Protein AF-0000000081547578 (afdb_homodimer)

Foldseek 3Di:
DPPPPPPPPPPPDPPPPLVRLVVVLVVVVDPPDDDDDDDDPCLLVVLLVVLVVSQVVVCVVVVDGDVVNLVSVLSNVCSVDDPVSNVSSVVSSVVNVVVVVVVVVVD/DPPPPPPPPPPPDPPPPLVRLVVVCVVPDDPPDDDDDDDDPCLLVVLLVVLVVSQVVVCVVVVDGDVVNLVSVLSNVCSVDDPVSNVSSVVSSVVNVVVVVVVVVVD

Solvent-accessible surface area (backbone atoms only — not comparable to full-atom values): 12387 Å² total; per-residue (Å²): 131,82,78,69,74,77,73,74,70,80,60,91,57,90,60,66,45,69,65,40,38,47,50,46,36,55,68,63,51,49,97,44,55,47,56,45,56,44,78,47,96,52,59,38,60,55,44,32,52,34,51,50,52,50,47,54,58,48,28,73,71,68,74,48,87,56,65,68,55,54,53,43,51,52,52,35,44,50,62,67,33,58,74,89,50,39,65,36,48,51,51,26,49,52,53,52,51,48,55,51,52,53,54,62,65,69,97,131,80,77,68,73,77,72,77,71,80,58,93,58,88,60,65,45,70,64,39,40,49,47,46,44,56,67,67,49,48,97,42,52,46,56,45,57,44,76,46,96,50,59,39,61,54,44,34,51,32,52,50,53,50,46,53,58,48,30,74,73,67,74,49,87,55,64,68,56,53,52,46,51,51,52,36,46,50,64,66,31,58,76,90,51,40,64,37,47,52,50,26,49,52,53,52,50,48,54,49,52,53,55,62,65,69,97

Radius of gyration: 19.08 Å; Cα contacts (8 Å, |Δi|>4): 178; chains: 2; bounding box: 48×58×50 Å

pLDDT: mean 76.68, std 23.66, range [21.41, 98.5]

InterPro domains:
  IPR006458 Ovate protein family, C-terminal [PF04844] (40-97)
  IPR006458 Ovate protein family, C-terminal [PS51754] (36-99)
  IPR006458 Ovate protein family, C-terminal [TIGR01568] (34-100)
  IPR038933 Ovate protein family [PTHR33057] (27-100)

Sequence (214 aa):
MMNDPPLYYYGPSGSPTRADALASFHEEIYEASIAVYIYSSKPYNEFFASMVEMLVARLALDLTVDWDYMEELLLCYLELNEKKMHKYIRRAFVDVMGVLSAEFQECMMNDPPLYYYGPSGSPTRADALASFHEEIYEASIAVYIYSSKPYNEFFASMVEMLVARLALDLTVDWDYMEELLLCYLELNEKKMHKYIRRAFVDVMGVLSAEFQEC

Structure (mmCIF, N/CA/C/O backbone):
data_AF-0000000081547578-model_v1
#
loop_
_entity.id
_entity.type
_entity.pdbx_description
1 polymer 'Transcription repressor'
#
loop_
_atom_site.group_PDB
_atom_site.id
_atom_site.type_symbol
_atom_site.label_atom_id
_atom_site.label_alt_id
_atom_site.label_comp_id
_atom_site.label_asym_id
_atom_site.label_entity_id
_atom_site.label_seq_id
_atom_site.pdbx_PDB_ins_code
_atom_site.Cartn_x
_atom_site.Cartn_y
_atom_site.Cartn_z
_atom_site.occupancy
_atom_site.B_iso_or_equiv
_atom_site.auth_seq_id
_atom_site.auth_comp_id
_atom_site.auth_asym_id
_atom_site.auth_atom_id
_atom_site.pdbx_PDB_model_num
ATOM 1 N N . MET A 1 1 ? -23.75 26.031 13.992 1 22.14 1 MET A N 1
ATOM 2 C CA . MET A 1 1 ? -23.797 25.922 12.531 1 22.14 1 MET A CA 1
ATOM 3 C C . MET A 1 1 ? -22.391 25.812 11.953 1 22.14 1 MET A C 1
ATOM 5 O O . MET A 1 1 ? -21.672 26.797 11.844 1 22.14 1 MET A O 1
ATOM 9 N N . MET A 1 2 ? -21.594 24.844 12.406 1 25.48 2 MET A N 1
ATOM 10 C CA . MET A 1 2 ? -20.141 24.766 12.242 1 25.48 2 MET A CA 1
ATOM 11 C C . MET A 1 2 ? -19.766 24.812 10.766 1 25.48 2 MET A C 1
ATOM 13 O O . MET A 1 2 ? -20.453 24.234 9.922 1 25.48 2 MET A O 1
ATOM 17 N N . ASN A 1 3 ? -19.219 25.938 10.273 1 25.62 3 ASN A N 1
ATOM 18 C CA . ASN A 1 3 ? -18.891 26.25 8.891 1 25.62 3 ASN A CA 1
ATOM 19 C C . ASN A 1 3 ? -18.094 25.109 8.242 1 25.62 3 ASN A C 1
ATOM 21 O O . ASN A 1 3 ? -17.203 24.547 8.875 1 25.62 3 ASN A O 1
ATOM 25 N N . ASP A 1 4 ? -18.672 24.359 7.398 1 27.95 4 ASP A N 1
ATOM 26 C CA . ASP A 1 4 ? -18.172 23.328 6.508 1 27.95 4 ASP A CA 1
ATOM 27 C C . ASP A 1 4 ? -16.891 23.75 5.816 1 27.95 4 ASP A C 1
ATOM 29 O O . ASP A 1 4 ? -16.844 24.812 5.184 1 27.95 4 ASP A O 1
ATOM 33 N N . PRO A 1 5 ? -15.75 23.688 6.406 1 32.84 5 PRO A N 1
ATOM 34 C CA . PRO A 1 5 ? -14.703 24.297 5.578 1 32.84 5 PRO A CA 1
ATOM 35 C C . PRO A 1 5 ? -14.883 23.984 4.094 1 32.84 5 PRO A C 1
ATOM 37 O O . PRO A 1 5 ? -15.484 22.969 3.734 1 32.84 5 PRO A O 1
ATOM 40 N N . PRO A 1 6 ? -14.859 24.969 3.17 1 32.03 6 PRO A N 1
ATOM 41 C CA . PRO A 1 6 ? -15.047 24.828 1.724 1 32.03 6 PRO A CA 1
ATOM 42 C C . PRO A 1 6 ? -14.281 23.641 1.145 1 32.03 6 PRO A C 1
ATOM 44 O O . PRO A 1 6 ? -13.125 23.406 1.519 1 32.03 6 PRO A O 1
ATOM 47 N N . LEU A 1 7 ? -14.797 22.5 0.978 1 31.83 7 LEU A N 1
ATOM 48 C CA . LEU A 1 7 ? -14.242 21.531 0.049 1 31.83 7 LEU A CA 1
ATOM 49 C C . LEU A 1 7 ? -13.656 22.219 -1.182 1 31.83 7 LEU A C 1
ATOM 51 O O . LEU A 1 7 ? -14.359 22.938 -1.885 1 31.83 7 LEU A O 1
ATOM 55 N N . TYR A 1 8 ? -12.531 22.844 -1.044 1 30.19 8 TYR A N 1
ATOM 56 C CA . TYR A 1 8 ? -11.891 23.391 -2.24 1 30.19 8 TYR A CA 1
ATOM 57 C C . TYR A 1 8 ? -12.203 22.531 -3.461 1 30.19 8 TYR A C 1
ATOM 59 O O . TYR A 1 8 ? -11.922 21.328 -3.471 1 30.19 8 TYR A O 1
ATOM 67 N N . TYR A 1 9 ? -13.297 22.766 -4.027 1 32.47 9 TYR A N 1
ATOM 68 C CA . TYR A 1 9 ? -13.539 22.375 -5.414 1 32.47 9 TYR A CA 1
ATOM 69 C C . TYR A 1 9 ? -12.305 22.625 -6.273 1 32.47 9 TYR A C 1
ATOM 71 O O . TYR A 1 9 ? -11.836 23.766 -6.379 1 32.47 9 TYR A O 1
ATOM 79 N N . TYR A 1 10 ? -11.266 21.859 -6.262 1 32.38 10 TYR A N 1
ATOM 80 C CA . TYR A 1 10 ? -10.281 21.922 -7.332 1 32.38 10 TYR A CA 1
ATOM 81 C C . TYR A 1 10 ? -10.953 22.062 -8.688 1 32.38 10 TYR A C 1
ATOM 83 O O . TYR A 1 10 ? -11.75 21.203 -9.086 1 32.38 10 TYR A O 1
ATOM 91 N N . GLY A 1 11 ? -11.461 23.25 -9.039 1 32.91 11 GLY A N 1
ATOM 92 C CA . GLY A 1 11 ? -11.844 23.625 -10.391 1 32.91 11 GLY A CA 1
ATOM 93 C C . GLY A 1 11 ? -10.984 22.969 -11.453 1 32.91 11 GLY A C 1
ATOM 94 O O . GLY A 1 11 ? -9.938 22.391 -11.148 1 32.91 11 GLY A O 1
ATOM 95 N N . PRO A 1 12 ? -11.414 23 -12.773 1 35.28 12 PRO A N 1
ATOM 96 C CA . PRO A 1 12 ? -10.734 22.516 -13.984 1 35.28 12 PRO A CA 1
ATOM 97 C C . PRO A 1 12 ? -9.25 22.875 -14.008 1 35.28 12 PRO A C 1
ATOM 99 O O . PRO A 1 12 ? -8.602 22.75 -15.047 1 35.28 12 PRO A O 1
ATOM 102 N N . SER A 1 13 ? -8.781 23.812 -13.227 1 36.34 13 SER A N 1
ATOM 103 C CA . SER A 1 13 ? -7.398 24.156 -13.531 1 36.34 13 SER A CA 1
ATOM 104 C C . SER A 1 13 ? -6.504 22.922 -13.516 1 36.34 13 SER A C 1
ATOM 106 O O . SER A 1 13 ? -6.895 21.875 -12.992 1 36.34 13 SER A O 1
ATOM 108 N N . GLY A 1 14 ? -5.16 23.031 -13.875 1 36.25 14 GLY A N 1
ATOM 109 C CA . GLY A 1 14 ? -4.191 21.984 -14.141 1 36.25 14 GLY A CA 1
ATOM 110 C C . GLY A 1 14 ? -4.047 21 -12.992 1 36.25 14 GLY A C 1
ATOM 111 O O . GLY A 1 14 ? -3.234 21.203 -12.086 1 36.25 14 GLY A O 1
ATOM 112 N N . SER A 1 15 ? -5.059 20.516 -12.422 1 39.06 15 SER A N 1
ATOM 113 C CA . SER A 1 15 ? -5.047 19.469 -11.414 1 39.06 15 SER A CA 1
ATOM 114 C C . SER A 1 15 ? -3.92 18.469 -11.664 1 39.06 15 SER A C 1
ATOM 116 O O . SER A 1 15 ? -3.75 17.984 -12.789 1 39.06 15 SER A O 1
ATOM 118 N N . PRO A 1 16 ? -2.887 18.625 -10.812 1 42.84 16 PRO A N 1
ATOM 119 C CA . PRO A 1 16 ? -1.817 17.688 -11.148 1 42.84 16 PRO A CA 1
ATOM 120 C C . PRO A 1 16 ? -2.348 16.312 -11.57 1 42.84 16 PRO A C 1
ATOM 122 O O . PRO A 1 16 ? -3.377 15.867 -11.062 1 42.84 16 PRO A O 1
ATOM 125 N N . THR A 1 17 ? -2.117 15.977 -12.719 1 47.03 17 THR A N 1
ATOM 126 C CA . THR A 1 17 ? -2.441 14.648 -13.227 1 47.03 17 THR A CA 1
ATOM 127 C C . THR A 1 17 ? -2.064 13.57 -12.219 1 47.03 17 THR A C 1
ATOM 129 O O . THR A 1 17 ? -1.291 13.828 -11.289 1 47.03 17 THR A O 1
ATOM 132 N N . ARG A 1 18 ? -2.904 12.586 -12.227 1 50.62 18 ARG A N 1
ATOM 133 C CA . ARG A 1 18 ? -2.643 11.367 -11.461 1 50.62 18 ARG A CA 1
ATOM 134 C C . ARG A 1 18 ? -1.144 11.117 -11.328 1 50.62 18 ARG A C 1
ATOM 136 O O . ARG A 1 18 ? -0.657 10.805 -10.234 1 50.62 18 ARG A O 1
ATOM 143 N N . ALA A 1 19 ? -0.483 11.375 -12.398 1 55.34 19 ALA A N 1
ATOM 144 C CA . ALA A 1 19 ? 0.966 11.227 -12.5 1 55.34 19 ALA A CA 1
ATOM 145 C C . ALA A 1 19 ? 1.687 12.297 -11.688 1 55.34 19 ALA A C 1
ATOM 147 O O . ALA A 1 19 ? 2.717 12.031 -11.062 1 55.34 19 ALA A O 1
ATOM 148 N N . ASP A 1 20 ? 1.015 13.422 -11.711 1 52.62 20 ASP A N 1
ATOM 149 C CA . ASP A 1 20 ? 1.625 14.539 -10.984 1 52.62 20 ASP A CA 1
ATOM 150 C C . ASP A 1 20 ? 1.526 14.328 -9.477 1 52.62 20 ASP A C 1
ATOM 152 O O . ASP A 1 20 ? 2.473 14.617 -8.742 1 52.62 20 ASP A O 1
ATOM 156 N N . ALA A 1 21 ? 0.423 13.93 -9.07 1 55 21 ALA A N 1
ATOM 157 C CA . ALA A 1 21 ? 0.244 13.695 -7.645 1 55 21 ALA A CA 1
ATOM 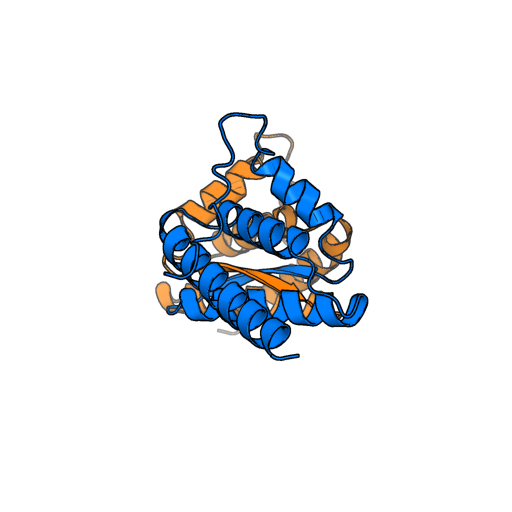158 C C . ALA A 1 21 ? 1.19 12.602 -7.145 1 55 21 ALA A C 1
ATOM 160 O O . ALA A 1 21 ? 1.792 12.734 -6.078 1 55 21 ALA A O 1
ATOM 161 N N . LEU A 1 22 ? 1.262 11.492 -7.945 1 57.19 22 LEU A N 1
ATOM 162 C CA . LEU A 1 22 ? 2.188 10.422 -7.574 1 57.19 22 LEU A CA 1
ATOM 163 C C . LEU A 1 22 ? 3.623 10.938 -7.543 1 57.19 22 LEU A C 1
ATOM 165 O O . LEU A 1 22 ? 4.387 10.602 -6.633 1 57.19 22 LEU A O 1
ATOM 169 N N . ALA A 1 23 ? 3.883 11.703 -8.547 1 56.62 23 ALA A N 1
ATOM 170 C CA . ALA A 1 23 ? 5.223 12.273 -8.648 1 56.62 23 ALA A CA 1
ATOM 171 C C . ALA A 1 23 ? 5.496 13.234 -7.492 1 56.62 23 ALA A C 1
ATOM 173 O O . ALA A 1 23 ? 6.586 13.219 -6.91 1 56.62 23 ALA A O 1
ATOM 174 N N . SER A 1 24 ? 4.555 14.039 -7.32 1 53.53 24 SER A N 1
ATOM 175 C CA . SER A 1 24 ? 4.742 15.023 -6.262 1 53.53 24 SER A CA 1
ATOM 176 C C . SER A 1 24 ? 4.766 14.367 -4.887 1 53.53 24 SER A C 1
ATOM 178 O O . SER A 1 24 ? 5.551 14.75 -4.02 1 53.53 24 SER A O 1
ATOM 180 N N . PHE A 1 25 ? 3.758 13.547 -4.668 1 56.12 25 PHE A N 1
ATOM 181 C CA . PHE A 1 25 ? 3.762 12.844 -3.393 1 56.12 25 PHE A CA 1
ATOM 182 C C . PHE A 1 25 ? 5.09 12.125 -3.174 1 56.12 25 PHE A C 1
ATOM 184 O O . PHE A 1 25 ? 5.645 12.156 -2.072 1 56.12 25 PHE A O 1
ATOM 191 N N . HIS A 1 26 ? 5.508 11.516 -4.32 1 55.5 26 HIS A N 1
ATOM 192 C CA . HIS A 1 26 ? 6.793 10.836 -4.203 1 55.5 26 HIS A CA 1
ATOM 193 C C . HIS A 1 26 ? 7.895 11.812 -3.799 1 55.5 26 HIS A C 1
ATOM 195 O O . HIS A 1 26 ? 8.781 11.461 -3.018 1 55.5 26 HIS A O 1
ATOM 201 N N . GLU A 1 27 ? 7.68 12.961 -4.418 1 53.59 27 GLU A N 1
ATOM 202 C CA . GLU A 1 27 ? 8.734 13.922 -4.098 1 53.59 27 GLU A CA 1
ATOM 203 C C . GLU A 1 27 ? 8.68 14.32 -2.627 1 53.59 27 GLU A C 1
ATOM 205 O O . GLU A 1 27 ? 9.719 14.555 -2.006 1 53.59 27 GLU A O 1
ATOM 210 N N . GLU A 1 28 ? 7.523 14.461 -2.213 1 50.94 28 GLU A N 1
ATOM 211 C CA . GLU A 1 28 ? 7.422 14.93 -0.834 1 50.94 28 GLU A CA 1
ATOM 212 C C . GLU A 1 28 ? 7.379 13.758 0.145 1 50.94 28 GLU A C 1
ATOM 214 O O . GLU A 1 28 ? 7.645 13.93 1.337 1 50.94 28 GLU A O 1
ATOM 219 N N . ILE A 1 29 ? 6.57 12.68 -0.282 1 52.66 29 ILE A N 1
ATOM 220 C CA . ILE A 1 29 ? 6.551 11.547 0.64 1 52.66 29 ILE A CA 1
ATOM 221 C C . ILE A 1 29 ? 7.977 11.141 0.987 1 52.66 29 ILE A C 1
ATOM 223 O O . ILE A 1 29 ? 8.82 10.992 0.099 1 52.66 29 ILE A O 1
ATOM 227 N N . TYR A 1 30 ? 8.188 11.164 2.236 1 57.53 30 TYR A N 1
ATOM 228 C CA . TYR A 1 30 ? 9.336 10.992 3.115 1 57.53 30 TYR A CA 1
ATOM 229 C C . TYR A 1 30 ? 10.164 9.781 2.705 1 57.53 30 TYR A C 1
ATOM 231 O O . TYR A 1 30 ? 9.625 8.812 2.158 1 57.53 30 TYR A O 1
ATOM 239 N N . GLU A 1 31 ? 11.383 10.078 2.676 1 65.19 31 GLU A N 1
ATOM 240 C CA . GLU A 1 31 ? 12.516 9.18 2.457 1 65.19 31 GLU A CA 1
ATOM 241 C C . GLU A 1 31 ? 12.203 7.77 2.949 1 65.19 31 GLU A C 1
ATOM 243 O O . GLU A 1 31 ? 12.586 6.785 2.311 1 65.19 31 GLU A O 1
ATOM 248 N N . ALA A 1 32 ? 11.148 7.738 3.9 1 81.38 32 ALA A N 1
ATOM 249 C CA . ALA A 1 32 ? 11.008 6.418 4.512 1 81.38 32 ALA A CA 1
ATOM 250 C C . ALA A 1 32 ? 9.609 5.855 4.285 1 81.38 32 ALA A C 1
ATOM 252 O O . ALA A 1 32 ? 9.133 5.02 5.059 1 81.38 32 ALA A O 1
ATOM 253 N N . SER A 1 33 ? 8.867 6.395 3.166 1 91.38 33 SER A N 1
ATOM 254 C CA . SER A 1 33 ? 7.531 5.875 2.881 1 91.38 33 SER A CA 1
ATOM 255 C C . SER A 1 33 ? 7.535 4.984 1.644 1 91.38 33 SER A C 1
ATOM 257 O O . SER A 1 33 ? 8.258 5.258 0.68 1 91.38 33 SER A O 1
ATOM 259 N N . ILE A 1 34 ? 6.797 3.836 1.736 1 94.75 34 ILE A N 1
ATOM 260 C CA . ILE A 1 34 ? 6.656 2.938 0.595 1 94.75 34 ILE A CA 1
ATOM 261 C C . ILE A 1 34 ? 5.184 2.604 0.381 1 94.75 34 ILE A C 1
ATOM 263 O O . ILE A 1 34 ? 4.371 2.727 1.302 1 94.75 34 ILE A O 1
ATOM 267 N N . ALA A 1 35 ? 4.859 2.23 -0.896 1 94.5 35 ALA A N 1
ATOM 268 C CA . ALA A 1 35 ? 3.512 1.782 -1.237 1 94.5 35 ALA A CA 1
ATOM 269 C C . ALA A 1 35 ? 3.445 0.26 -1.328 1 94.5 35 ALA A C 1
ATOM 271 O O . ALA A 1 35 ? 4.316 -0.371 -1.933 1 94.5 35 ALA A O 1
ATOM 272 N N . VAL A 1 36 ? 2.434 -0.343 -0.654 1 96.44 36 VAL A N 1
ATOM 273 C CA . VAL A 1 36 ? 2.246 -1.789 -0.693 1 96.44 36 VAL A CA 1
ATOM 274 C C . VAL A 1 36 ? 0.77 -2.113 -0.908 1 96.44 36 VAL A C 1
ATOM 276 O O . VAL A 1 36 ? -0.093 -1.249 -0.743 1 96.44 36 VAL A O 1
ATOM 279 N N . TYR A 1 37 ? 0.568 -3.367 -1.269 1 94.25 37 TYR A N 1
ATOM 280 C CA . TYR A 1 37 ? -0.799 -3.867 -1.357 1 94.25 37 TYR A CA 1
ATOM 281 C C . TYR A 1 37 ? -1.193 -4.609 -0.085 1 94.25 37 TYR A C 1
ATOM 283 O O . TYR A 1 37 ? -0.358 -5.262 0.544 1 94.25 37 TYR A O 1
ATOM 291 N N . ILE A 1 38 ? -2.428 -4.547 0.214 1 94.62 38 ILE A N 1
ATOM 292 C CA . ILE A 1 38 ? -3.043 -5.281 1.315 1 94.62 38 ILE A CA 1
ATOM 293 C C . ILE A 1 38 ? -4.297 -6 0.821 1 94.62 38 ILE A C 1
ATOM 295 O O . ILE A 1 38 ? -5.086 -5.434 0.061 1 94.62 38 ILE A O 1
ATOM 299 N N . TYR A 1 39 ? -4.324 -7.23 1.229 1 91.88 39 TYR A N 1
ATOM 300 C CA . TYR A 1 39 ? -5.578 -7.957 1.047 1 91.88 39 TYR A CA 1
ATOM 301 C C . TYR A 1 39 ? -6.473 -7.816 2.273 1 91.88 39 TYR A C 1
ATOM 303 O O . TYR A 1 39 ? -6.105 -8.242 3.369 1 91.88 39 TYR A O 1
ATOM 311 N N . SER A 1 40 ? -7.582 -7.113 2.115 1 93.25 40 SER A N 1
ATOM 312 C CA . SER A 1 40 ? -8.453 -6.855 3.258 1 93.25 40 SER A CA 1
ATOM 313 C C . SER A 1 40 ? -9.914 -6.73 2.82 1 93.25 40 SER A C 1
ATOM 315 O O . SER A 1 40 ? -10.203 -6.16 1.766 1 93.25 40 SER A O 1
ATOM 317 N N . SER A 1 41 ? -10.844 -7.262 3.719 1 91.62 41 SER A N 1
ATOM 318 C CA . SER A 1 41 ? -12.281 -7.109 3.527 1 91.62 41 SER A CA 1
ATOM 319 C C . SER A 1 41 ? -12.805 -5.852 4.219 1 91.62 41 SER A C 1
ATOM 321 O O . SER A 1 41 ? -13.992 -5.539 4.137 1 91.62 41 SER A O 1
ATOM 323 N N . LYS A 1 42 ? -11.945 -5.023 4.871 1 96.19 42 LYS A N 1
ATOM 324 C CA . LYS A 1 42 ? -12.312 -3.824 5.617 1 96.19 42 LYS A CA 1
ATOM 325 C C . LYS A 1 42 ? -11.539 -2.607 5.121 1 96.19 42 LYS A C 1
ATOM 327 O O . LYS A 1 42 ? -10.773 -2.004 5.875 1 96.19 42 LYS A O 1
ATOM 332 N N . PRO A 1 43 ? -11.773 -2.24 3.953 1 96.5 43 PRO A N 1
ATOM 333 C CA . PRO A 1 43 ? -10.938 -1.213 3.322 1 96.5 43 PRO A CA 1
ATOM 334 C C . PRO A 1 43 ? -10.938 0.102 4.098 1 96.5 43 PRO A C 1
ATOM 336 O O . PRO A 1 43 ? -9.906 0.77 4.184 1 96.5 43 PRO A O 1
ATOM 339 N N . TYR A 1 44 ? -12.016 0.492 4.703 1 97.69 44 TYR A N 1
ATOM 340 C CA . TYR A 1 44 ? -12.047 1.719 5.492 1 97.69 44 TYR A CA 1
ATOM 341 C C . TYR A 1 44 ? -11 1.685 6.594 1 97.69 44 TYR A C 1
ATOM 343 O O . TYR A 1 44 ? -10.227 2.637 6.758 1 97.69 44 TYR A O 1
ATOM 351 N N . ASN A 1 45 ? -11.016 0.622 7.348 1 98.19 45 ASN A N 1
ATOM 352 C CA . ASN A 1 45 ? -10.078 0.494 8.453 1 98.19 45 ASN A CA 1
ATOM 353 C C . ASN A 1 45 ? -8.633 0.577 7.98 1 98.19 45 ASN A C 1
ATOM 355 O O . ASN A 1 45 ? -7.785 1.157 8.656 1 98.19 45 ASN A O 1
ATOM 359 N N . GLU A 1 46 ? -8.359 -0.076 6.832 1 97.56 46 GLU A N 1
ATOM 360 C CA . GLU A 1 46 ? -7 -0.099 6.301 1 97.56 46 GLU A CA 1
ATOM 361 C C . GLU A 1 46 ? -6.547 1.297 5.887 1 97.56 46 GLU A C 1
ATOM 363 O O . GLU A 1 46 ? -5.434 1.718 6.215 1 97.56 46 GLU A O 1
ATOM 368 N N . PHE A 1 47 ? -7.383 2.014 5.234 1 97.81 47 PHE A N 1
ATOM 369 C CA . PHE A 1 47 ? -7.035 3.369 4.824 1 97.81 47 PHE A CA 1
ATOM 370 C C . PHE A 1 47 ? -6.887 4.281 6.035 1 97.81 47 PHE A C 1
ATOM 372 O O . PHE A 1 47 ? -5.957 5.086 6.105 1 97.81 47 PHE A O 1
ATOM 379 N N . PHE A 1 48 ? -7.828 4.195 7.004 1 98 48 PHE A N 1
ATOM 380 C CA . PHE A 1 48 ? -7.793 5.023 8.203 1 98 48 PHE A CA 1
ATOM 381 C C . PHE A 1 48 ? -6.488 4.82 8.961 1 98 48 PHE A C 1
ATOM 383 O O . PHE A 1 48 ? -5.789 5.785 9.281 1 98 48 PHE A O 1
ATOM 390 N N . ALA A 1 49 ? -6.137 3.582 9.172 1 97.44 49 ALA A N 1
ATOM 391 C CA . ALA A 1 49 ? -4.926 3.258 9.922 1 97.44 49 ALA A CA 1
ATOM 392 C C . ALA A 1 49 ? -3.68 3.748 9.188 1 97.44 49 ALA A C 1
ATOM 394 O O . ALA A 1 49 ? -2.756 4.281 9.805 1 97.44 49 ALA A O 1
ATOM 395 N N . SER A 1 50 ? -3.629 3.518 7.855 1 96.81 50 SER A N 1
ATOM 396 C CA . SER A 1 50 ? -2.484 3.945 7.059 1 96.81 50 SER A CA 1
ATOM 397 C C . SER A 1 50 ? -2.328 5.461 7.082 1 96.81 50 SER A C 1
ATOM 399 O O . SER A 1 50 ? -1.216 5.973 7.215 1 96.81 50 SER A O 1
ATOM 401 N N . MET A 1 51 ? -3.451 6.25 6.984 1 95.94 51 MET A N 1
ATOM 402 C CA . MET A 1 51 ? -3.375 7.707 7.012 1 95.94 51 MET A CA 1
ATOM 403 C C . MET A 1 51 ? -2.893 8.203 8.375 1 95.94 51 MET A C 1
ATOM 405 O O . MET A 1 51 ? -2.076 9.117 8.453 1 95.94 51 MET A O 1
ATOM 409 N N . VAL A 1 52 ? -3.393 7.574 9.422 1 95 52 VAL A N 1
ATOM 410 C CA . VAL A 1 52 ? -2.967 7.949 10.766 1 95 52 VAL A CA 1
ATOM 411 C C . VAL A 1 52 ? -1.467 7.707 10.922 1 95 52 VAL A C 1
ATOM 413 O O . VAL A 1 52 ? -0.746 8.555 11.445 1 95 52 VAL A O 1
ATOM 416 N N . GLU A 1 53 ? -0.984 6.535 10.469 1 94.81 53 GLU A N 1
ATOM 417 C CA . GLU A 1 53 ? 0.438 6.215 10.547 1 94.81 53 GLU A CA 1
ATOM 418 C C . GLU A 1 53 ? 1.279 7.266 9.82 1 94.81 53 GLU A C 1
ATOM 420 O O . GLU A 1 53 ? 2.301 7.715 10.344 1 94.81 53 GLU A O 1
ATOM 425 N N . MET A 1 54 ? 0.797 7.688 8.609 1 92.75 54 MET A N 1
ATOM 426 C CA . MET A 1 54 ? 1.527 8.672 7.812 1 92.75 54 MET A CA 1
ATOM 427 C C . MET A 1 54 ? 1.534 10.031 8.5 1 92.75 54 MET A C 1
ATOM 429 O O . MET A 1 54 ? 2.543 10.734 8.484 1 92.75 54 MET A O 1
ATOM 433 N N . LEU A 1 55 ? 0.399 10.312 9.109 1 91.06 55 LEU A N 1
ATOM 434 C CA . LEU A 1 55 ? 0.283 11.578 9.828 1 91.06 55 LEU A CA 1
ATOM 435 C C . LEU A 1 55 ? 1.223 11.609 11.023 1 91.06 55 LEU A C 1
ATOM 437 O O . LEU A 1 55 ? 1.946 12.586 11.227 1 91.06 55 LEU A O 1
ATOM 441 N N . VAL A 1 56 ? 1.241 10.57 11.844 1 90.38 56 VAL A N 1
ATOM 442 C CA . VAL A 1 56 ? 2.072 10.492 13.047 1 90.38 56 VAL A CA 1
ATOM 443 C C . VAL A 1 56 ? 3.545 10.602 12.656 1 90.38 56 VAL A C 1
ATOM 445 O O . VAL A 1 56 ? 4.32 11.289 13.328 1 90.38 56 VAL A O 1
ATOM 448 N N . ALA A 1 57 ? 3.904 9.945 11.586 1 88.75 57 ALA A N 1
ATOM 449 C CA . ALA A 1 57 ? 5.285 10.008 11.109 1 88.75 57 ALA A CA 1
ATOM 450 C C . ALA A 1 57 ? 5.672 11.43 10.719 1 88.75 57 ALA A C 1
ATOM 452 O O . ALA A 1 57 ? 6.777 11.883 11.023 1 88.75 57 ALA A O 1
ATOM 453 N N . ARG A 1 58 ? 4.715 12.109 10.109 1 86.25 58 ARG A N 1
ATOM 454 C CA . ARG A 1 58 ? 4.965 13.477 9.688 1 86.25 58 ARG A CA 1
ATOM 455 C C . ARG A 1 58 ? 5.035 14.414 10.891 1 86.25 58 ARG A C 1
ATOM 457 O O . ARG A 1 58 ? 5.863 15.328 10.922 1 86.25 58 ARG A O 1
ATOM 464 N N . LEU A 1 59 ? 4.105 14.227 11.812 1 85.06 59 LEU A N 1
ATOM 465 C CA . LEU A 1 59 ? 4.07 15.031 13.023 1 85.06 59 LEU A CA 1
ATOM 466 C C . LEU A 1 59 ? 5.371 14.906 13.805 1 85.06 59 LEU A C 1
ATOM 468 O O . LEU A 1 59 ? 5.836 15.875 14.406 1 85.06 59 LEU A O 1
ATOM 472 N N . ALA A 1 60 ? 5.965 13.773 13.812 1 85.12 60 ALA A N 1
ATOM 473 C CA . ALA A 1 60 ? 7.223 13.523 14.508 1 85.12 60 ALA A CA 1
ATOM 474 C C . ALA A 1 60 ? 8.359 14.336 13.898 1 85.12 60 ALA A C 1
ATOM 476 O O . ALA A 1 60 ? 9.367 14.602 14.562 1 85.12 60 ALA A O 1
ATOM 477 N N . LEU A 1 61 ? 8.188 14.711 12.695 1 81.38 61 LEU A N 1
ATOM 478 C CA . LEU A 1 61 ? 9.211 15.484 12.008 1 81.38 61 LEU A CA 1
ATOM 479 C C . LEU A 1 61 ? 9.062 16.969 12.305 1 81.38 61 LEU A C 1
ATOM 481 O O . LEU A 1 61 ? 10.062 17.672 12.484 1 81.38 61 LEU A O 1
ATOM 485 N N . ASP A 1 62 ? 7.938 17.547 12.297 1 79.19 62 ASP A N 1
ATOM 486 C CA . ASP A 1 62 ? 7.758 18.984 12.375 1 79.19 62 ASP A CA 1
ATOM 487 C C . ASP A 1 62 ? 6.902 19.375 13.578 1 79.19 62 ASP A C 1
ATOM 489 O O . ASP A 1 62 ? 6.75 20.547 13.891 1 79.19 62 ASP A O 1
ATOM 493 N N . LEU A 1 63 ? 6.305 18.5 14.234 1 80.62 63 LEU A N 1
ATOM 494 C CA . LEU A 1 63 ? 5.469 18.703 15.414 1 80.62 63 LEU A CA 1
ATOM 495 C C . LEU A 1 63 ? 4.277 19.594 15.086 1 80.62 63 LEU A C 1
ATOM 497 O O . LEU A 1 63 ? 3.762 20.297 15.953 1 80.62 63 LEU A O 1
ATOM 501 N N . THR A 1 64 ? 3.975 19.859 13.828 1 83.44 64 THR A N 1
ATOM 502 C CA . THR A 1 64 ? 2.793 20.578 13.359 1 83.44 64 THR A CA 1
ATOM 503 C C . THR A 1 64 ? 2.062 19.781 12.289 1 83.44 64 THR A C 1
ATOM 505 O O . THR A 1 64 ? 2.682 19 11.555 1 83.44 64 THR A O 1
ATOM 508 N N . VAL A 1 65 ? 0.799 20.031 12.289 1 84.81 65 VAL A N 1
ATOM 509 C CA . VAL A 1 65 ? -0.002 19.359 11.273 1 84.81 65 VAL A CA 1
ATOM 510 C C . VAL A 1 65 ? 0.3 19.953 9.898 1 84.81 65 VAL A C 1
ATOM 512 O O . VAL A 1 65 ? 0.242 21.172 9.711 1 84.81 65 VAL A O 1
ATOM 515 N N . ASP A 1 66 ? 0.716 19.125 9.039 1 86.88 66 ASP A N 1
ATOM 516 C CA . ASP A 1 66 ? 0.937 19.5 7.641 1 86.88 66 ASP A CA 1
ATOM 517 C C . ASP A 1 66 ? -0.292 19.203 6.789 1 86.88 66 ASP A C 1
ATOM 519 O O . ASP A 1 66 ? -0.388 18.125 6.191 1 86.88 66 ASP A O 1
ATOM 523 N N . TRP A 1 67 ? -1.164 20.109 6.672 1 86.69 67 TRP A N 1
ATOM 524 C CA . TRP A 1 67 ? -2.445 19.969 5.992 1 86.69 67 TRP A CA 1
ATOM 525 C C . TRP A 1 67 ? -2.246 19.688 4.508 1 86.69 67 TRP A C 1
ATOM 527 O O . TRP A 1 67 ? -2.984 18.906 3.908 1 86.69 67 TRP A O 1
ATOM 537 N N . ASP A 1 68 ? -1.247 20.359 3.932 1 86.44 68 ASP A N 1
ATOM 538 C CA . ASP A 1 68 ? -0.921 20.125 2.527 1 86.44 68 ASP A CA 1
ATOM 539 C C . ASP A 1 68 ? -0.519 18.672 2.293 1 86.44 68 ASP A C 1
ATOM 541 O O . ASP A 1 68 ? -0.902 18.078 1.287 1 86.44 68 ASP A O 1
ATOM 545 N N . TYR A 1 69 ? 0.21 18.188 3.221 1 87.19 69 TYR A N 1
ATOM 546 C CA . TYR A 1 69 ? 0.623 16.781 3.148 1 87.19 69 TYR A CA 1
ATOM 547 C C . TYR A 1 69 ? -0.585 15.859 3.174 1 87.19 69 TYR A C 1
ATOM 549 O O . TYR A 1 69 ? -0.645 14.883 2.418 1 87.19 69 TYR A O 1
ATOM 557 N N . MET A 1 70 ? -1.507 16.156 4.043 1 90.44 70 MET A N 1
ATOM 558 C CA . MET A 1 70 ? -2.684 15.297 4.188 1 90.44 70 MET A CA 1
ATOM 559 C C . MET A 1 70 ? -3.518 15.297 2.912 1 90.44 70 MET A C 1
ATOM 561 O O . MET A 1 70 ? -4.023 14.258 2.492 1 90.44 70 MET A O 1
ATOM 565 N N . GLU A 1 71 ? -3.617 16.406 2.309 1 92.44 71 GLU A N 1
ATOM 566 C CA . GLU A 1 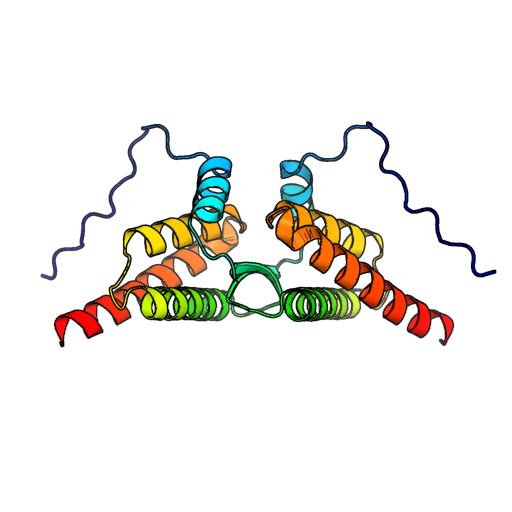71 ? -4.352 16.5 1.05 1 92.44 71 GLU A CA 1
ATOM 567 C C . GLU A 1 71 ? -3.639 15.742 -0.062 1 92.44 71 GLU A C 1
ATOM 569 O O . GLU A 1 71 ? -4.277 15.023 -0.836 1 92.44 71 GLU A O 1
ATOM 574 N N . GLU A 1 72 ? -2.367 15.914 -0.102 1 90.75 72 GLU A N 1
ATOM 575 C CA . GLU 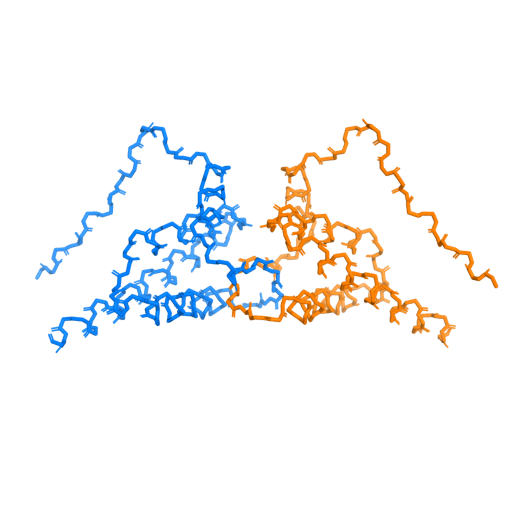A 1 72 ? -1.582 15.164 -1.081 1 90.75 72 GLU A CA 1
ATOM 576 C C . GLU A 1 72 ? -1.712 13.664 -0.861 1 90.75 72 GLU A C 1
ATOM 578 O O . GLU A 1 72 ? -1.812 12.891 -1.822 1 90.75 72 GLU A O 1
ATOM 583 N N . LEU A 1 73 ? -1.657 13.25 0.367 1 92.88 73 LEU A N 1
ATOM 584 C CA . LEU A 1 73 ? -1.821 11.844 0.725 1 92.88 73 LEU A CA 1
ATOM 585 C C . LEU A 1 73 ? -3.164 11.312 0.234 1 92.88 73 LEU A C 1
ATOM 587 O O . LEU A 1 73 ? -3.232 10.219 -0.331 1 92.88 73 LEU A O 1
ATOM 591 N N . LEU A 1 74 ? -4.23 12.133 0.402 1 95.12 74 LEU A N 1
ATOM 592 C CA . LEU A 1 74 ? -5.551 11.766 -0.094 1 95.12 74 LEU A CA 1
ATOM 593 C C . LEU A 1 74 ? -5.527 11.547 -1.603 1 95.12 74 LEU A C 1
ATOM 595 O O . LEU A 1 74 ? -6.004 10.523 -2.092 1 95.12 74 LEU A O 1
ATOM 599 N N . LEU A 1 75 ? -4.953 12.422 -2.32 1 93.12 75 LEU A N 1
ATOM 600 C CA . LEU A 1 75 ? -4.91 12.344 -3.777 1 93.12 75 LEU A CA 1
ATOM 601 C C . LEU A 1 75 ? -4.137 11.109 -4.23 1 93.12 75 LEU A C 1
ATOM 603 O O . LEU A 1 75 ? -4.531 10.445 -5.188 1 93.12 75 LEU A O 1
ATOM 607 N N . CYS A 1 76 ? -3.066 10.844 -3.58 1 90.88 76 CYS A N 1
ATOM 608 C CA . CYS A 1 76 ? -2.289 9.656 -3.91 1 90.88 76 CYS A CA 1
ATOM 609 C C . CYS A 1 76 ? -3.115 8.391 -3.713 1 90.88 76 CYS A C 1
ATOM 611 O O . CYS A 1 76 ? -3.127 7.508 -4.574 1 90.88 76 CYS A O 1
ATOM 613 N N . TYR A 1 77 ? -3.832 8.273 -2.604 1 93.5 77 TYR A N 1
ATOM 614 C CA . TYR A 1 77 ? -4.656 7.094 -2.342 1 93.5 77 TYR A CA 1
ATOM 615 C C . TYR A 1 77 ? -5.727 6.93 -3.412 1 93.5 77 TYR A C 1
ATOM 617 O O . TYR A 1 77 ? -6.02 5.809 -3.838 1 93.5 77 TYR A O 1
ATOM 625 N N . LEU A 1 78 ? -6.336 7.996 -3.85 1 94.88 78 LEU A N 1
ATOM 626 C CA . LEU A 1 78 ? -7.371 7.941 -4.875 1 94.88 78 LEU A CA 1
ATOM 627 C C . LEU A 1 78 ? -6.793 7.48 -6.207 1 94.88 78 LEU A C 1
ATOM 629 O O . LEU A 1 78 ? -7.418 6.699 -6.926 1 94.88 78 LEU A O 1
ATOM 633 N N . GLU A 1 79 ? -5.66 7.902 -6.473 1 89.88 79 GLU A N 1
ATOM 634 C CA . GLU A 1 79 ? -5.02 7.535 -7.73 1 89.88 79 GLU A CA 1
ATOM 635 C C . GLU A 1 79 ? -4.586 6.07 -7.723 1 89.88 79 GLU A C 1
ATOM 637 O O . GLU A 1 79 ? -4.688 5.383 -8.742 1 89.88 79 GLU A O 1
ATOM 642 N N . LEU A 1 80 ? -4.141 5.656 -6.629 1 90.69 80 LEU A N 1
ATOM 643 C CA . LEU A 1 80 ? -3.559 4.324 -6.5 1 90.69 80 LEU A CA 1
ATOM 644 C C . LEU A 1 80 ? -4.645 3.254 -6.508 1 90.69 80 LEU A C 1
ATOM 646 O O . LEU A 1 80 ? -4.367 2.082 -6.77 1 90.69 80 LEU A O 1
ATOM 650 N N . ASN A 1 81 ? -5.852 3.666 -6.191 1 91.62 81 ASN A N 1
ATOM 651 C CA . ASN A 1 81 ? -6.879 2.66 -5.961 1 91.62 81 ASN A CA 1
ATOM 652 C C . ASN A 1 81 ? -8.047 2.816 -6.934 1 91.62 81 ASN A C 1
ATOM 654 O O . ASN A 1 81 ? -8.273 3.904 -7.465 1 91.62 81 ASN A O 1
ATOM 658 N N . GLU A 1 82 ? -8.766 1.741 -7.125 1 90.5 82 GLU A N 1
ATOM 659 C CA . GLU A 1 82 ? -9.93 1.722 -8.008 1 90.5 82 GLU A CA 1
ATOM 660 C C . GLU A 1 82 ? -11.031 2.641 -7.484 1 90.5 82 GLU A C 1
ATOM 662 O O . GLU A 1 82 ? -11.117 2.898 -6.281 1 90.5 82 GLU A O 1
ATOM 667 N N . LYS A 1 83 ? -11.852 2.988 -8.383 1 92 83 LYS A N 1
ATOM 668 C CA . LYS A 1 83 ? -12.938 3.916 -8.062 1 92 83 LYS A CA 1
ATOM 669 C C . LYS A 1 83 ? -13.844 3.346 -6.984 1 92 83 LYS A C 1
ATOM 671 O O . LYS A 1 83 ? -14.344 4.086 -6.133 1 92 83 LYS A O 1
ATOM 676 N N . LYS A 1 84 ? -14.047 2.023 -6.977 1 92.12 84 LYS A N 1
ATOM 677 C CA . LYS A 1 84 ? -14.938 1.396 -6 1 92.12 84 LYS A CA 1
ATOM 678 C C . LYS A 1 84 ? -14.406 1.575 -4.578 1 92.12 84 LYS A C 1
ATOM 680 O O . LYS A 1 84 ? -15.156 1.431 -3.611 1 92.12 84 LYS A O 1
ATOM 685 N N . MET A 1 85 ? -13.164 1.862 -4.504 1 93.5 85 MET A N 1
ATOM 686 C CA . MET A 1 85 ? -12.562 2.025 -3.186 1 93.5 85 MET A CA 1
ATOM 687 C C . MET A 1 85 ? -12.594 3.488 -2.754 1 93.5 85 MET A C 1
ATOM 689 O O . MET A 1 85 ? -12.328 3.801 -1.592 1 93.5 85 MET A O 1
ATOM 693 N N . HIS A 1 86 ? -12.93 4.453 -3.605 1 96.88 86 HIS A N 1
ATOM 694 C CA . HIS A 1 86 ? -12.797 5.883 -3.357 1 96.88 86 HIS A CA 1
ATOM 695 C C . HIS A 1 86 ? -13.688 6.324 -2.199 1 96.88 86 HIS A C 1
ATOM 697 O O . HIS A 1 86 ? -13.312 7.199 -1.419 1 96.88 86 HIS A O 1
ATOM 703 N N . LYS A 1 87 ? -14.781 5.719 -2.041 1 97.94 87 LYS A N 1
ATOM 704 C CA . LYS A 1 87 ? -15.68 6.109 -0.961 1 97.94 87 LYS A CA 1
ATOM 705 C C . LYS A 1 87 ? -15.062 5.828 0.404 1 97.94 87 LYS A C 1
ATOM 707 O O . LYS A 1 87 ? -15.219 6.617 1.337 1 97.94 87 LYS A O 1
ATOM 712 N N . TYR A 1 88 ? -14.383 4.793 0.509 1 97.69 88 TYR A N 1
ATOM 713 C CA . TYR A 1 88 ? -13.727 4.426 1.76 1 97.69 88 TYR A CA 1
ATOM 714 C C . TYR A 1 88 ? -12.531 5.328 2.037 1 97.69 88 TYR A C 1
ATOM 716 O O . TYR A 1 88 ? -12.258 5.672 3.189 1 97.69 88 TYR A O 1
ATOM 724 N N . ILE A 1 89 ? -11.812 5.684 0.983 1 97.56 89 ILE A N 1
ATOM 725 C CA . ILE A 1 89 ? -10.648 6.559 1.111 1 97.56 89 ILE A CA 1
ATOM 726 C C . ILE A 1 89 ? -11.102 7.938 1.591 1 97.56 89 ILE A C 1
ATOM 728 O O . ILE A 1 89 ? -10.523 8.492 2.529 1 97.56 89 ILE A O 1
ATOM 732 N N . ARG A 1 90 ? -12.07 8.422 0.997 1 98.31 90 ARG A N 1
ATOM 733 C CA . ARG A 1 90 ? -12.562 9.75 1.35 1 98.31 90 ARG A CA 1
ATOM 734 C C . ARG A 1 90 ? -13.094 9.773 2.777 1 98.31 90 ARG A C 1
ATOM 736 O O . ARG A 1 90 ? -12.828 10.711 3.531 1 98.31 90 ARG A O 1
ATOM 743 N N . ARG A 1 91 ? -13.891 8.805 3.15 1 98.5 91 ARG A N 1
ATOM 744 C CA . ARG A 1 91 ? -14.438 8.734 4.5 1 98.5 91 ARG A CA 1
ATOM 745 C C . ARG A 1 91 ? -13.328 8.656 5.543 1 98.5 91 ARG A C 1
ATOM 747 O O . ARG A 1 91 ? -13.367 9.359 6.555 1 98.5 91 ARG A O 1
ATOM 754 N N . ALA A 1 92 ? -12.367 7.809 5.312 1 98.31 92 ALA A N 1
ATOM 755 C CA . ALA A 1 92 ? -11.234 7.699 6.223 1 98.31 92 ALA A CA 1
ATOM 756 C C . ALA A 1 92 ? -10.516 9.039 6.371 1 98.31 92 ALA A C 1
ATOM 758 O O . ALA A 1 92 ? -10.18 9.445 7.484 1 98.31 92 ALA A O 1
ATOM 759 N N . PHE A 1 93 ? -10.336 9.695 5.262 1 97.69 93 PHE A N 1
ATOM 760 C CA . PHE A 1 93 ? -9.648 10.984 5.266 1 97.69 93 PHE A CA 1
ATOM 761 C C . PHE A 1 93 ? -10.414 12 6.113 1 97.69 93 PHE A C 1
ATOM 763 O O . PHE A 1 93 ? -9.828 12.656 6.977 1 97.69 93 PHE A O 1
ATOM 770 N N . VAL A 1 94 ? -11.633 12.086 5.887 1 97.38 94 VAL A N 1
ATOM 771 C CA . VAL A 1 94 ? -12.469 13.039 6.605 1 97.38 94 VAL A CA 1
ATOM 772 C C . VAL A 1 94 ? -12.438 12.727 8.102 1 97.38 94 VAL A C 1
ATOM 774 O O . VAL A 1 94 ? -12.305 13.633 8.93 1 97.38 94 VAL A O 1
ATOM 777 N N . ASP A 1 95 ? -12.555 11.523 8.477 1 97.25 95 ASP A N 1
ATOM 778 C CA . ASP A 1 95 ? -12.547 11.133 9.883 1 97.25 95 ASP A CA 1
ATOM 779 C C . ASP A 1 95 ? -11.195 11.445 10.531 1 97.25 95 ASP A C 1
ATOM 781 O O . ASP A 1 95 ? -11.141 11.891 11.68 1 97.25 95 ASP A O 1
ATOM 785 N N . VAL A 1 96 ? -10.07 11.227 9.852 1 96.38 96 VAL A N 1
ATOM 786 C CA . VAL A 1 96 ? -8.75 11.539 10.375 1 96.38 96 VAL A CA 1
ATOM 787 C C . VAL A 1 96 ? -8.617 13.047 10.578 1 96.38 96 VAL A C 1
ATOM 789 O O . VAL A 1 96 ? -8.133 13.5 11.617 1 96.38 96 VAL A O 1
ATOM 792 N N . MET A 1 97 ? -9.102 13.742 9.578 1 93.31 97 MET A N 1
ATOM 793 C CA . MET A 1 97 ? -9.055 15.195 9.672 1 93.31 97 MET A CA 1
ATOM 794 C C . MET A 1 97 ? -9.883 15.703 10.844 1 93.31 97 MET A C 1
ATOM 796 O O . MET A 1 97 ? -9.492 16.656 11.523 1 93.31 97 MET A O 1
ATOM 800 N N . GLY A 1 98 ? -10.961 15.07 11.047 1 92.88 98 GLY A N 1
ATOM 801 C CA . GLY A 1 98 ? -11.797 15.422 12.188 1 92.88 98 GLY A CA 1
ATOM 802 C C . GLY A 1 98 ? -11.102 15.219 13.516 1 92.88 98 GLY A C 1
ATOM 803 O O . GLY A 1 98 ? -11.172 16.078 14.398 1 92.88 98 GLY A O 1
ATOM 804 N N . VAL A 1 99 ? -10.484 14.102 13.688 1 90.31 99 VAL A N 1
ATOM 805 C CA . VAL A 1 99 ? -9.758 13.789 14.914 1 90.31 99 VAL A CA 1
ATOM 806 C C . VAL A 1 99 ? -8.648 14.805 15.133 1 90.31 99 VAL A C 1
ATOM 808 O O . VAL A 1 99 ? -8.461 15.305 16.25 1 90.31 99 VAL A O 1
ATOM 811 N N . LEU A 1 100 ? -7.957 15.18 14.094 1 86.31 100 LEU A N 1
ATOM 812 C CA . LEU A 1 100 ? -6.859 16.141 14.172 1 86.31 100 LEU A CA 1
ATOM 813 C C . LEU A 1 100 ? -7.379 17.531 14.531 1 86.31 100 LEU A C 1
ATOM 815 O O . LEU A 1 100 ? -6.797 18.203 15.383 1 86.31 100 LEU A O 1
ATOM 819 N N . SER A 1 101 ? -8.453 17.828 13.891 1 86.75 101 SER A N 1
ATOM 820 C CA . SER A 1 101 ? -9.016 19.156 14.156 1 86.75 101 SER A CA 1
ATOM 821 C C . SER A 1 101 ? -9.508 19.266 15.594 1 86.75 101 SER A C 1
ATOM 823 O O . SER A 1 101 ? -9.367 20.328 16.219 1 86.75 101 SER A O 1
ATOM 825 N N . ALA A 1 102 ? -10 18.234 16.078 1 85.94 102 ALA A N 1
ATOM 826 C CA . ALA A 1 102 ? -10.492 18.234 17.453 1 85.94 102 ALA A CA 1
ATOM 827 C C . ALA A 1 102 ? -9.344 18.328 18.453 1 85.94 102 ALA A C 1
ATOM 829 O O . ALA A 1 102 ? -9.445 19.016 19.469 1 85.94 102 ALA A O 1
ATOM 830 N N . GLU A 1 103 ? -8.273 17.656 18.188 1 80.06 103 GLU A N 1
ATOM 831 C CA . GLU A 1 103 ? -7.109 17.625 19.078 1 80.06 103 GLU A CA 1
ATOM 832 C C . GLU A 1 103 ? -6.398 18.969 19.078 1 80.06 103 GLU A C 1
ATOM 834 O O . GLU A 1 103 ? -5.875 19.406 20.125 1 80.06 103 GLU A O 1
ATOM 839 N N . PHE A 1 104 ? -6.289 19.625 18.031 1 72.38 104 PHE A N 1
ATOM 840 C CA . PHE A 1 104 ? -5.562 20.891 17.953 1 72.38 104 PHE A CA 1
ATOM 841 C C . PHE A 1 104 ? -6.457 22.062 18.375 1 72.38 104 PHE A C 1
ATOM 843 O O . PHE A 1 104 ? -5.965 23.141 18.688 1 72.38 104 PHE A O 1
ATOM 850 N N . GLN A 1 105 ? -7.777 21.891 18.375 1 70.12 105 GLN A N 1
ATOM 851 C CA . GLN A 1 105 ? -8.633 22.906 18.984 1 70.12 105 GLN A CA 1
ATOM 852 C C . GLN A 1 105 ? -8.578 22.828 20.5 1 70.12 105 GLN A C 1
ATOM 854 O O . GLN A 1 105 ? -8.742 23.844 21.188 1 70.12 105 GLN A O 1
ATOM 859 N N . GLU A 1 106 ? -8.328 21.625 20.938 1 61.34 106 GLU A N 1
ATOM 860 C CA . GLU A 1 106 ? -8.266 21.469 22.391 1 61.34 106 GLU A CA 1
ATOM 861 C C . GLU A 1 106 ? -6.902 21.891 22.922 1 61.34 106 GLU A C 1
ATOM 863 O O . GLU A 1 106 ? -6.773 22.234 24.109 1 61.34 106 GLU A O 1
ATOM 868 N N . CYS A 1 107 ? -5.938 22.016 22.203 1 46.12 107 CYS A N 1
ATOM 869 C CA . CYS A 1 107 ? -4.707 22.5 22.812 1 46.12 107 CYS A CA 1
ATOM 870 C C . CYS A 1 107 ? -4.719 24.016 22.922 1 46.12 107 CYS A C 1
ATOM 872 O O . CYS A 1 107 ? -5.281 24.703 22.078 1 46.12 107 CYS A O 1
ATOM 874 N N . MET B 1 1 ? 23.812 -27.266 -10.664 1 21.41 1 MET B N 1
ATOM 875 C CA . MET B 1 1 ? 23.875 -26.094 -11.531 1 21.41 1 MET B CA 1
ATOM 876 C C . MET B 1 1 ? 22.469 -25.578 -11.852 1 21.41 1 MET B C 1
ATOM 878 O O . MET B 1 1 ? 21.797 -26.125 -12.719 1 21.41 1 MET B O 1
ATOM 882 N N . MET B 1 2 ? 21.672 -25.297 -10.844 1 25.5 2 MET B N 1
ATOM 883 C CA . MET B 1 2 ? 20.219 -25.109 -10.906 1 25.5 2 MET B CA 1
ATOM 884 C C . MET B 1 2 ? 19.859 -24.016 -11.898 1 25.5 2 MET B C 1
ATOM 886 O O . MET B 1 2 ? 20.547 -23.016 -12 1 25.5 2 MET B O 1
ATOM 890 N N . ASN B 1 3 ? 19.344 -24.406 -13.102 1 25.73 3 ASN B N 1
ATOM 891 C CA . ASN B 1 3 ? 19.016 -23.547 -14.234 1 25.73 3 ASN B CA 1
ATOM 892 C C . ASN B 1 3 ? 18.25 -22.297 -13.805 1 25.73 3 ASN B C 1
ATOM 894 O O . ASN B 1 3 ? 17.344 -22.391 -12.969 1 25.73 3 ASN B O 1
ATOM 898 N N . ASP B 1 4 ? 18.859 -21.172 -13.773 1 27.61 4 ASP B N 1
ATOM 899 C CA . ASP B 1 4 ? 18.391 -19.812 -13.57 1 27.61 4 ASP B CA 1
ATOM 900 C C . ASP B 1 4 ? 17.109 -19.531 -14.359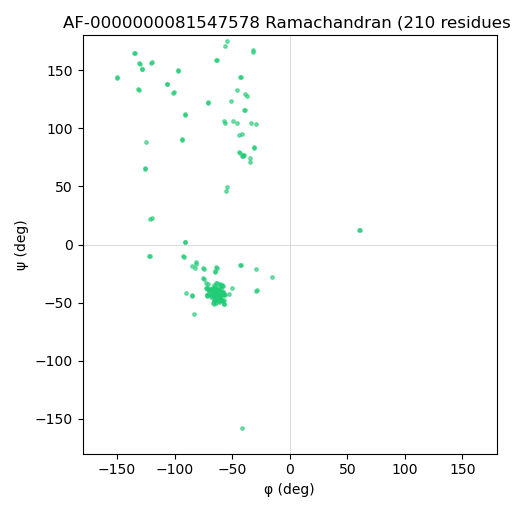 1 27.61 4 ASP B C 1
ATOM 902 O O . ASP B 1 4 ? 17.062 -19.75 -15.57 1 27.61 4 ASP B O 1
ATOM 906 N N . PRO B 1 5 ? 15.977 -19.953 -13.922 1 32.31 5 PRO B N 1
ATOM 907 C CA . PRO B 1 5 ? 14.93 -19.703 -14.914 1 32.31 5 PRO B CA 1
ATOM 908 C C . PRO B 1 5 ? 15.125 -18.375 -15.648 1 32.31 5 PRO B C 1
ATOM 910 O O . PRO B 1 5 ? 15.75 -17.453 -15.109 1 32.31 5 PRO B O 1
ATOM 913 N N . PRO B 1 6 ? 15.133 -18.312 -17.016 1 31.97 6 PRO B N 1
ATOM 914 C CA . PRO B 1 6 ? 15.344 -17.125 -17.844 1 31.97 6 PRO B CA 1
ATOM 915 C C . PRO B 1 6 ? 14.617 -15.898 -17.312 1 31.97 6 PRO B C 1
ATOM 917 O O . PRO B 1 6 ? 13.461 -16 -16.891 1 31.97 6 PRO B O 1
ATOM 920 N N . LEU B 1 7 ? 15.164 -15.039 -16.562 1 31.52 7 LEU B N 1
ATOM 921 C CA . LEU B 1 7 ? 14.656 -13.672 -16.438 1 31.52 7 LEU B CA 1
ATOM 922 C C . LEU B 1 7 ? 14.086 -13.18 -17.766 1 31.52 7 LEU B C 1
ATOM 924 O O . LEU B 1 7 ? 14.805 -13.125 -18.766 1 31.52 7 LEU B O 1
ATOM 928 N N . TYR B 1 8 ? 12.961 -13.695 -18.188 1 29.8 8 TYR B N 1
ATOM 929 C CA . TYR B 1 8 ? 12.359 -13.133 -19.391 1 29.8 8 TYR B CA 1
ATOM 930 C C . TYR B 1 8 ? 12.688 -11.648 -19.516 1 29.8 8 TYR B C 1
ATOM 932 O O . TYR B 1 8 ? 12.391 -10.859 -18.609 1 29.8 8 TYR B O 1
ATOM 940 N N . TYR B 1 9 ? 13.789 -11.375 -20.031 1 31.73 9 TYR B N 1
ATOM 941 C CA . TYR B 1 9 ? 14.062 -10.07 -20.625 1 31.73 9 TYR B CA 1
ATOM 942 C C . TYR B 1 9 ? 12.852 -9.547 -21.391 1 31.73 9 TYR B C 1
ATOM 944 O O . TYR B 1 9 ? 12.406 -10.172 -22.359 1 31.73 9 TYR B O 1
ATOM 952 N N . TYR B 1 10 ? 11.797 -9.031 -20.797 1 31.91 10 TYR B N 1
ATOM 953 C CA . TYR B 1 10 ? 10.812 -8.258 -21.531 1 31.91 10 TYR B CA 1
ATOM 954 C C . TYR B 1 10 ? 11.492 -7.34 -22.547 1 31.91 10 TYR B C 1
ATOM 956 O O . TYR B 1 10 ? 12.305 -6.488 -22.172 1 31.91 10 TYR B O 1
ATOM 964 N N . GLY B 1 11 ? 11.961 -7.871 -23.672 1 32.75 11 GLY B N 1
ATOM 965 C CA . GLY B 1 11 ? 12.344 -7.113 -24.844 1 32.75 11 GLY B CA 1
ATOM 966 C C . GLY B 1 11 ? 11.523 -5.852 -25.031 1 32.75 11 GLY B C 1
ATOM 967 O O . GLY B 1 11 ? 10.5 -5.664 -24.375 1 32.75 11 GLY B O 1
ATOM 968 N N . PRO B 1 12 ? 11.953 -4.906 -25.953 1 34.88 12 PRO B N 1
ATOM 969 C CA . PRO B 1 12 ? 11.32 -3.66 -26.391 1 34.88 12 PRO B CA 1
ATOM 970 C C . PRO B 1 12 ? 9.82 -3.814 -26.625 1 34.88 12 PRO B C 1
ATOM 972 O O . PRO B 1 12 ? 9.188 -2.932 -27.219 1 34.88 12 PRO B O 1
ATOM 975 N N . SER B 1 13 ? 9.289 -5.008 -26.766 1 36.16 13 SER B N 1
ATOM 976 C CA . SER B 1 13 ? 7.887 -4.938 -27.172 1 36.16 13 SER B CA 1
ATOM 977 C C . SER B 1 13 ? 7.074 -4.105 -26.188 1 36.16 13 SER B C 1
ATOM 979 O O . SER B 1 13 ? 7.516 -3.854 -25.062 1 36.16 13 SER B O 1
ATOM 981 N N . GLY B 1 14 ? 5.773 -3.754 -26.484 1 36 14 GLY B N 1
ATOM 982 C CA . GLY B 1 14 ? 4.895 -2.814 -25.812 1 36 14 GLY B CA 1
ATOM 983 C C . GLY B 1 14 ? 4.746 -3.104 -24.328 1 36 14 GLY B C 1
ATOM 984 O O . GLY B 1 14 ? 3.939 -3.949 -23.938 1 36 14 GLY B O 1
ATOM 985 N N . SER B 1 15 ? 5.77 -3.291 -23.578 1 39 15 SER B N 1
ATOM 986 C CA . SER B 1 15 ? 5.762 -3.398 -22.125 1 39 15 SER B CA 1
ATOM 987 C C . SER B 1 15 ? 4.617 -2.59 -21.516 1 39 15 SER B C 1
ATOM 989 O O . SER B 1 15 ? 4.426 -1.421 -21.859 1 39 15 SER B O 1
ATOM 991 N N . PRO B 1 16 ? 3.6 -3.367 -21.109 1 42.72 16 PRO B N 1
ATOM 992 C CA . PRO B 1 16 ? 2.516 -2.525 -20.609 1 42.72 16 PRO B CA 1
ATOM 993 C C . PRO B 1 16 ? 3.029 -1.328 -19.797 1 42.72 16 PRO B C 1
ATOM 995 O O . PRO B 1 16 ? 4.055 -1.426 -19.125 1 42.72 16 PRO B O 1
ATOM 998 N N . THR B 1 17 ? 2.795 -0.226 -20.281 1 47.22 17 THR B N 1
ATOM 999 C CA . THR B 1 17 ? 3.104 1.014 -19.562 1 47.22 17 THR B CA 1
ATOM 1000 C C . THR B 1 17 ? 2.717 0.909 -18.094 1 47.22 17 THR B C 1
ATOM 1002 O O . THR B 1 17 ? 1.953 0.022 -17.719 1 47.22 17 THR B O 1
ATOM 1005 N N . ARG B 1 18 ? 3.557 1.549 -17.328 1 51.41 18 ARG B N 1
ATOM 1006 C CA . ARG B 1 18 ? 3.273 1.734 -15.914 1 51.41 18 ARG B CA 1
ATOM 1007 C C . ARG B 1 18 ? 1.771 1.768 -15.656 1 51.41 18 ARG B C 1
ATOM 1009 O O . ARG B 1 18 ? 1.283 1.123 -14.719 1 51.41 18 ARG B O 1
ATOM 1016 N N . ALA B 1 19 ? 1.115 2.395 -16.547 1 55.66 19 ALA B N 1
ATOM 1017 C CA . ALA B 1 19 ? -0.336 2.553 -16.5 1 55.66 19 ALA B CA 1
ATOM 1018 C C . ALA B 1 19 ? -1.04 1.237 -16.828 1 55.66 19 ALA B C 1
ATOM 1020 O O . ALA B 1 19 ? -2.074 0.92 -16.234 1 55.66 19 ALA B O 1
ATOM 1021 N N . ASP B 1 20 ? -0.357 0.535 -17.703 1 53.59 20 ASP B N 1
ATOM 1022 C CA . ASP B 1 20 ? -0.955 -0.735 -18.094 1 53.59 20 ASP B CA 1
ATOM 1023 C C . ASP B 1 20 ? -0.862 -1.765 -16.969 1 53.59 20 ASP B C 1
ATOM 1025 O O . ASP B 1 20 ? -1.806 -2.523 -16.75 1 53.59 20 ASP B O 1
ATOM 1029 N N . ALA B 1 21 ? 0.26 -1.801 -16.391 1 55.81 21 ALA B N 1
ATOM 1030 C CA . ALA B 1 21 ? 0.427 -2.752 -15.297 1 55.81 21 ALA B CA 1
ATOM 1031 C C . ALA B 1 21 ? -0.537 -2.447 -14.156 1 55.81 21 ALA B C 1
ATOM 1033 O O . ALA B 1 21 ? -1.142 -3.359 -13.586 1 55.81 21 ALA B O 1
ATOM 1034 N N . LEU B 1 22 ? -0.618 -1.126 -13.805 1 57.78 22 LEU B N 1
ATOM 1035 C CA . LEU B 1 22 ? -1.561 -0.736 -12.758 1 57.78 22 LEU B CA 1
ATOM 1036 C C . LEU B 1 22 ? -2.99 -1.089 -13.156 1 57.78 22 LEU B C 1
ATOM 1038 O O . LEU B 1 22 ? -3.766 -1.58 -12.336 1 57.78 22 LEU B O 1
ATOM 1042 N N . ALA B 1 23 ? -3.227 -0.801 -14.398 1 57.12 23 ALA B N 1
ATOM 1043 C CA . ALA B 1 23 ? -4.559 -1.084 -14.93 1 57.12 23 ALA B CA 1
ATOM 1044 C C . ALA B 1 23 ? -4.832 -2.584 -14.945 1 57.12 23 ALA B C 1
ATOM 1046 O O . ALA B 1 23 ? -5.93 -3.023 -14.594 1 57.12 23 ALA B O 1
ATOM 1047 N N . SER B 1 24 ? -3.906 -3.217 -15.453 1 53.97 24 SER B N 1
ATOM 1048 C CA . SER B 1 24 ? -4.098 -4.66 -15.555 1 53.97 24 SER B CA 1
ATOM 1049 C C . SER B 1 24 ? -4.164 -5.309 -14.18 1 53.97 24 SER B C 1
ATOM 1051 O O . SER B 1 24 ? -4.957 -6.227 -13.953 1 53.97 24 SER B O 1
ATOM 1053 N N . PHE B 1 25 ? -3.145 -4.977 -13.375 1 57 25 PHE B N 1
ATOM 1054 C CA . PHE B 1 25 ? -3.199 -5.523 -12.023 1 57 25 PHE B CA 1
ATOM 1055 C C . PHE B 1 25 ? -4.559 -5.262 -11.391 1 57 25 PHE B C 1
ATOM 1057 O O . PHE B 1 25 ? -5.125 -6.141 -10.734 1 57 25 PHE B O 1
ATOM 1064 N N . HIS B 1 26 ? -5.035 -4.016 -11.75 1 55.12 26 HIS B N 1
ATOM 1065 C CA . HIS B 1 26 ? -6.328 -3.658 -11.18 1 55.12 26 HIS B CA 1
ATOM 1066 C C . HIS B 1 26 ? -7.434 -4.566 -11.703 1 55.12 26 HIS B C 1
ATOM 1068 O O . HIS B 1 26 ? -8.359 -4.914 -10.969 1 55.12 26 HIS B O 1
ATOM 1074 N N . GLU B 1 27 ? -7.266 -4.836 -13.047 1 51.19 27 GLU B N 1
ATOM 1075 C CA . GLU B 1 27 ? -8.375 -5.586 -13.625 1 51.19 27 GLU B CA 1
ATOM 1076 C C . GLU B 1 27 ? -8.5 -6.973 -13 1 51.19 27 GLU B C 1
ATOM 1078 O O . GLU B 1 27 ? -9.602 -7.484 -12.82 1 51.19 27 GLU B O 1
ATOM 1083 N N . GLU B 1 28 ? -7.484 -7.586 -12.984 1 48.56 28 GLU B N 1
ATOM 1084 C CA . GLU B 1 28 ? -7.594 -8.969 -12.523 1 48.56 28 GLU B CA 1
ATOM 1085 C C . GLU B 1 28 ? -7.559 -9.047 -11 1 48.56 28 GLU B C 1
ATOM 1087 O O . GLU B 1 28 ? -8.148 -9.945 -10.406 1 48.56 28 GLU B O 1
ATOM 1092 N N . ILE B 1 29 ? -6.426 -8.531 -10.617 1 50.12 29 ILE B N 1
ATOM 1093 C CA . ILE B 1 29 ? -6.188 -8.734 -9.195 1 50.12 29 ILE B CA 1
ATOM 1094 C C . ILE B 1 29 ? -7.484 -8.508 -8.414 1 50.12 29 ILE B C 1
ATOM 1096 O O . ILE B 1 29 ? -8.32 -7.699 -8.812 1 50.12 29 ILE B O 1
ATOM 1100 N N . TYR B 1 30 ? -7.715 -8.195 -7.145 1 55.28 30 TYR B N 1
ATOM 1101 C CA . TYR B 1 30 ? -8.359 -8.805 -5.988 1 55.28 30 TYR B CA 1
ATOM 1102 C C . TYR B 1 30 ? -9.438 -7.883 -5.418 1 55.28 30 TYR B C 1
ATOM 1104 O O . TYR B 1 30 ? -9.133 -6.777 -4.957 1 55.28 30 TYR B O 1
ATOM 1112 N N . GLU B 1 31 ? -10.531 -8.172 -6.066 1 64.75 31 GLU B N 1
ATOM 1113 C CA . GLU B 1 31 ? -11.727 -7.531 -5.512 1 64.75 31 GLU B CA 1
ATOM 1114 C C . GLU B 1 31 ? -11.461 -6.988 -4.113 1 64.75 31 GLU B C 1
ATOM 1116 O O . GLU B 1 31 ? -11.898 -5.879 -3.781 1 64.75 31 GLU B O 1
ATOM 1121 N N . ALA B 1 32 ? -10.484 -7.699 -3.463 1 81.69 32 ALA B N 1
ATOM 1122 C CA . ALA B 1 32 ? -10.367 -7.316 -2.059 1 81.69 32 ALA B CA 1
ATOM 1123 C C . ALA B 1 32 ? -8.969 -6.785 -1.756 1 81.69 32 ALA B C 1
ATOM 1125 O O . ALA B 1 32 ? -8.5 -6.863 -0.617 1 81.69 32 ALA B O 1
ATOM 1126 N N . SER B 1 33 ? -8.242 -6.281 -2.896 1 91.12 33 SER B N 1
ATOM 1127 C CA . SER B 1 33 ? -6.906 -5.734 -2.664 1 91.12 33 SER B CA 1
ATOM 1128 C C . SER B 1 33 ? -6.906 -4.215 -2.777 1 91.12 33 SER B C 1
ATOM 1130 O O . SER B 1 33 ? -7.609 -3.648 -3.617 1 91.12 33 SER B O 1
ATOM 1132 N N . ILE B 1 34 ? -6.168 -3.564 -1.842 1 94.38 34 ILE B N 1
ATOM 1133 C CA . ILE B 1 34 ? -6.016 -2.113 -1.878 1 94.38 34 ILE B CA 1
ATOM 1134 C C . ILE B 1 34 ? -4.539 -1.747 -1.741 1 94.38 34 ILE B C 1
ATOM 1136 O O . ILE B 1 34 ? -3.74 -2.541 -1.241 1 94.38 34 ILE B O 1
ATOM 1140 N N . ALA B 1 35 ? -4.215 -0.522 -2.26 1 94.38 35 ALA B N 1
ATOM 1141 C CA . ALA B 1 35 ? -2.863 0.015 -2.115 1 94.38 35 ALA B CA 1
ATOM 1142 C C . ALA B 1 35 ? -2.803 1.058 -1.003 1 94.38 35 ALA B C 1
ATOM 1144 O O . ALA B 1 35 ? -3.668 1.932 -0.916 1 94.38 35 ALA B O 1
ATOM 1145 N N . VAL B 1 36 ? -1.803 0.912 -0.089 1 96.5 36 VAL B N 1
ATOM 1146 C CA . VAL B 1 36 ? -1.621 1.864 1.001 1 96.5 36 VAL B CA 1
ATOM 1147 C C . VAL B 1 36 ? -0.144 2.23 1.127 1 96.5 36 VAL B C 1
ATOM 1149 O O . VAL B 1 36 ? 0.721 1.552 0.569 1 96.5 36 VAL B O 1
ATOM 1152 N N . TYR B 1 37 ? 0.052 3.299 1.852 1 94.5 37 TYR B N 1
ATOM 1153 C CA . TYR B 1 37 ? 1.417 3.678 2.195 1 94.5 37 TYR B CA 1
ATOM 1154 C C . TYR B 1 37 ? 1.789 3.176 3.586 1 94.5 37 TYR B C 1
ATOM 1156 O O . TYR B 1 37 ? 0.939 3.109 4.477 1 94.5 37 TYR B O 1
ATOM 1164 N N . ILE B 1 38 ? 3.02 2.906 3.762 1 94.75 38 ILE B N 1
ATOM 1165 C CA . ILE B 1 38 ? 3.613 2.527 5.039 1 94.75 38 ILE B CA 1
ATOM 1166 C C . ILE B 1 38 ? 4.871 3.355 5.289 1 94.75 38 ILE B C 1
ATOM 1168 O O . ILE B 1 38 ? 5.676 3.566 4.379 1 94.75 38 ILE B O 1
ATOM 1172 N N . TYR B 1 39 ? 4.895 3.828 6.496 1 91.88 39 TYR B N 1
ATOM 1173 C CA . TYR B 1 39 ? 6.148 4.418 6.949 1 91.88 39 TYR B CA 1
ATOM 1174 C C . TYR B 1 39 ? 7.023 3.379 7.637 1 91.88 39 TYR B C 1
ATOM 1176 O O . TYR B 1 39 ? 6.637 2.812 8.664 1 91.88 39 TYR B O 1
ATOM 1184 N N . SER B 1 40 ? 8.141 3.043 7.016 1 93.38 40 SER B N 1
ATOM 1185 C CA . SER B 1 40 ? 9 1.996 7.562 1 93.38 40 SER B CA 1
ATOM 1186 C C . SER B 1 40 ? 10.461 2.236 7.207 1 93.38 40 SER B C 1
ATOM 1188 O O . SER B 1 40 ? 10.773 2.68 6.102 1 93.38 40 SER B O 1
ATOM 1190 N N . SER B 1 41 ? 11.383 1.878 8.195 1 91.69 41 SER B N 1
ATOM 1191 C CA . SER B 1 41 ? 12.828 1.915 7.977 1 91.69 41 SER B CA 1
ATOM 1192 C C . SER B 1 41 ? 13.344 0.575 7.465 1 91.69 41 SER B C 1
ATOM 1194 O O . SER B 1 41 ? 14.539 0.424 7.203 1 91.69 41 SER B O 1
ATOM 1196 N N . LYS B 1 42 ? 12.477 -0.447 7.23 1 96.31 42 LYS B N 1
ATOM 1197 C CA . LYS B 1 42 ? 12.836 -1.791 6.789 1 96.31 42 LYS B CA 1
ATOM 1198 C C . LYS B 1 42 ? 12.078 -2.18 5.523 1 96.31 42 LYS B C 1
ATOM 1200 O O . LYS B 1 42 ? 11.297 -3.135 5.531 1 96.31 42 LYS B O 1
ATOM 1205 N N . PRO B 1 43 ? 12.336 -1.531 4.48 1 96.62 43 PRO B N 1
ATOM 1206 C CA . PRO B 1 43 ? 11.523 -1.695 3.273 1 96.62 43 PRO B CA 1
ATOM 1207 C C . PRO B 1 43 ? 11.508 -3.133 2.758 1 96.62 43 PRO B C 1
ATOM 1209 O O . PRO B 1 43 ? 10.484 -3.615 2.281 1 96.62 43 PRO B O 1
ATO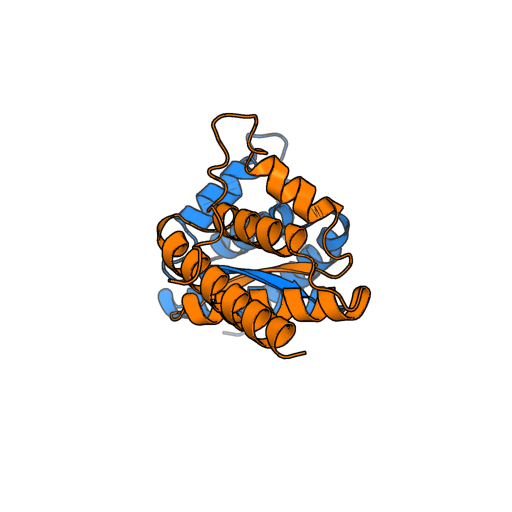M 1212 N N . TYR B 1 44 ? 12.586 -3.848 2.867 1 97.69 44 TYR B N 1
ATOM 1213 C CA . TYR B 1 44 ? 12.609 -5.238 2.43 1 97.69 44 TYR B CA 1
ATOM 1214 C C . TYR B 1 44 ? 11.539 -6.055 3.145 1 97.69 44 TYR B C 1
ATOM 1216 O O . TYR B 1 44 ? 10.773 -6.781 2.506 1 97.69 44 TYR B O 1
ATOM 1224 N N . ASN B 1 45 ? 11.539 -5.953 4.445 1 98.19 45 ASN B N 1
ATOM 1225 C CA . ASN B 1 45 ? 10.578 -6.715 5.242 1 98.19 45 ASN B CA 1
ATOM 1226 C C . ASN B 1 45 ? 9.141 -6.391 4.852 1 98.19 45 ASN B C 1
ATOM 1228 O O . ASN B 1 45 ? 8.281 -7.273 4.828 1 98.19 45 ASN B O 1
ATOM 1232 N N . GLU B 1 46 ? 8.875 -5.098 4.609 1 97.56 46 GLU B N 1
ATOM 1233 C CA . GLU B 1 46 ? 7.523 -4.66 4.266 1 97.56 46 GLU B CA 1
ATOM 1234 C C . GLU B 1 46 ? 7.082 -5.23 2.922 1 97.56 46 GLU B C 1
ATOM 123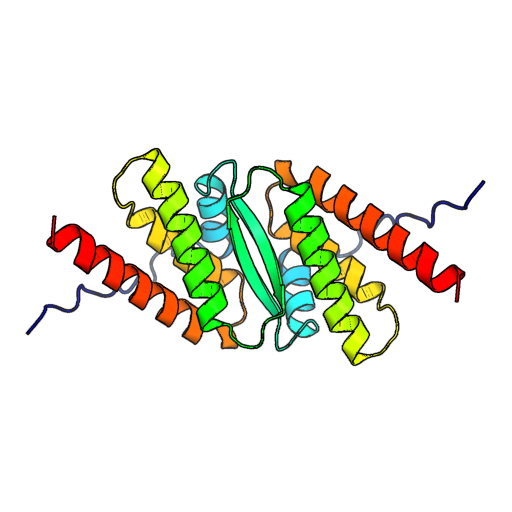6 O O . GLU B 1 46 ? 5.973 -5.746 2.793 1 97.56 46 GLU B O 1
ATOM 1241 N N . PHE B 1 47 ? 7.945 -5.207 1.973 1 97.81 47 PHE B N 1
ATOM 1242 C CA . PHE B 1 47 ? 7.609 -5.754 0.663 1 97.81 47 PHE B CA 1
ATOM 1243 C C . PHE B 1 47 ? 7.449 -7.266 0.733 1 97.81 47 PHE B C 1
ATOM 1245 O O . PHE B 1 47 ? 6.52 -7.828 0.148 1 97.81 47 PHE B O 1
ATOM 1252 N N . PHE B 1 48 ? 8.383 -7.953 1.421 1 98 48 PHE B N 1
ATOM 1253 C CA . PHE B 1 48 ? 8.328 -9.406 1.551 1 98 48 PHE B CA 1
ATOM 1254 C C . PHE B 1 48 ? 7.012 -9.852 2.176 1 98 48 PHE B C 1
ATOM 1256 O O . PHE B 1 48 ? 6.316 -10.703 1.626 1 98 48 PHE B O 1
ATOM 1263 N N . ALA B 1 49 ? 6.652 -9.211 3.254 1 97.38 49 ALA B N 1
ATOM 1264 C CA . ALA B 1 49 ? 5.43 -9.57 3.965 1 97.38 49 ALA B CA 1
ATOM 1265 C C . ALA B 1 49 ? 4.199 -9.312 3.102 1 97.38 49 ALA B C 1
ATOM 1267 O O . ALA B 1 49 ? 3.27 -10.125 3.074 1 97.38 49 ALA B O 1
ATOM 1268 N N . SER B 1 50 ? 4.156 -8.148 2.434 1 96.75 50 SER B N 1
ATOM 1269 C CA . SER B 1 50 ? 3.025 -7.801 1.579 1 96.75 50 SER B CA 1
ATOM 1270 C C . SER B 1 50 ? 2.881 -8.781 0.423 1 96.75 50 SER B C 1
ATOM 1272 O O . SER B 1 50 ? 1.771 -9.211 0.098 1 96.75 50 SER B O 1
ATOM 1274 N N . MET B 1 51 ? 4.012 -9.211 -0.227 1 95.88 51 MET B N 1
ATOM 1275 C CA . MET B 1 51 ? 3.943 -10.164 -1.333 1 95.88 51 MET B CA 1
ATOM 1276 C C . MET B 1 51 ? 3.443 -11.523 -0.853 1 95.88 51 MET B C 1
ATOM 1278 O O . MET B 1 51 ? 2.633 -12.164 -1.524 1 95.88 51 MET B O 1
ATOM 1282 N N . VAL B 1 52 ? 3.924 -11.945 0.297 1 94.94 52 VAL B N 1
ATOM 1283 C CA . VAL B 1 52 ? 3.482 -13.211 0.861 1 94.94 52 VAL B CA 1
ATOM 1284 C C . VAL B 1 52 ? 1.979 -13.164 1.125 1 94.94 52 VAL B C 1
ATOM 1286 O O . VAL B 1 52 ? 1.254 -14.109 0.792 1 94.94 52 VAL B O 1
ATOM 1289 N N . GLU B 1 53 ? 1.5 -12.07 1.747 1 94.62 53 GLU B N 1
ATOM 1290 C CA . GLU B 1 53 ? 0.075 -11.906 2.023 1 94.62 53 GLU B CA 1
ATOM 1291 C C . GLU B 1 53 ? -0.75 -12.016 0.744 1 94.62 53 GLU B C 1
ATOM 1293 O O . GLU B 1 53 ? -1.775 -12.703 0.716 1 94.62 53 GLU B O 1
ATOM 1298 N N . MET B 1 54 ? -0.248 -11.352 -0.356 1 92.56 54 MET B N 1
ATOM 1299 C CA . MET B 1 54 ? -0.965 -11.359 -1.629 1 92.56 54 MET B CA 1
ATOM 1300 C C . MET B 1 54 ? -0.975 -12.758 -2.236 1 92.56 54 MET B C 1
ATOM 1302 O O . MET B 1 54 ? -1.982 -13.188 -2.803 1 92.56 54 MET B O 1
ATOM 1306 N N . LEU B 1 55 ? 0.154 -13.414 -2.062 1 90.94 55 LEU B N 1
ATOM 1307 C CA . LEU B 1 55 ? 0.266 -14.773 -2.578 1 90.94 55 LEU B CA 1
ATOM 1308 C C . LEU B 1 55 ? -0.688 -15.719 -1.849 1 90.94 55 LEU B C 1
ATOM 1310 O O . LEU B 1 55 ? -1.414 -16.484 -2.48 1 90.94 55 LEU B O 1
ATOM 1314 N N . VAL B 1 56 ? -0.721 -15.695 -0.531 1 90.19 56 VAL B N 1
ATOM 1315 C CA . VAL B 1 56 ? -1.567 -16.562 0.281 1 90.19 56 VAL B CA 1
ATOM 1316 C C . VAL B 1 56 ? -3.035 -16.328 -0.066 1 90.19 56 VAL B C 1
ATOM 1318 O O . VAL B 1 56 ? -3.816 -17.266 -0.179 1 90.19 56 VAL B O 1
ATOM 1321 N N . ALA B 1 57 ? -3.383 -15.062 -0.24 1 88.62 57 ALA B N 1
ATOM 1322 C CA . ALA B 1 57 ? -4.754 -14.727 -0.606 1 88.62 57 ALA B CA 1
ATOM 1323 C C . ALA B 1 57 ? -5.129 -15.336 -1.955 1 88.62 57 ALA B C 1
ATOM 1325 O O . ALA B 1 57 ? -6.234 -15.852 -2.123 1 88.62 57 ALA B O 1
ATOM 1326 N N . ARG B 1 58 ? -4.168 -15.305 -2.863 1 86.25 58 ARG B N 1
ATOM 1327 C CA . ARG B 1 58 ? -4.402 -15.852 -4.195 1 86.25 58 ARG B CA 1
ATOM 1328 C C . ARG B 1 58 ? -4.484 -17.375 -4.156 1 86.25 58 ARG B C 1
ATOM 1330 O O . ARG B 1 58 ? -5.312 -17.969 -4.844 1 86.25 58 ARG B O 1
ATOM 1337 N N . LEU B 1 59 ? -3.576 -17.969 -3.389 1 84.94 59 LEU B N 1
ATOM 1338 C CA . LEU B 1 59 ? -3.549 -19.422 -3.242 1 84.94 59 LEU B CA 1
ATOM 1339 C C . LEU B 1 59 ? -4.863 -19.938 -2.658 1 84.94 59 LEU B C 1
ATOM 1341 O O . LEU B 1 59 ? -5.328 -21.016 -3.025 1 84.94 59 LEU B O 1
ATOM 1345 N N . ALA B 1 60 ? -5.461 -19.219 -1.797 1 84.88 60 ALA B N 1
ATOM 1346 C CA . ALA B 1 60 ? -6.73 -19.594 -1.173 1 84.88 60 ALA B CA 1
ATOM 1347 C C . ALA B 1 60 ? -7.855 -19.641 -2.203 1 84.88 60 ALA B C 1
ATOM 1349 O O . ALA B 1 60 ? -8.859 -20.328 -2.002 1 84.88 60 ALA B O 1
ATOM 1350 N N . LEU B 1 61 ? -7.672 -18.938 -3.248 1 81.12 61 LEU B N 1
ATOM 1351 C CA . LEU B 1 61 ? -8.68 -18.891 -4.297 1 81.12 61 LEU B CA 1
ATOM 1352 C C . LEU B 1 61 ? -8.523 -20.062 -5.262 1 81.12 61 LEU B C 1
ATOM 1354 O O . LEU B 1 61 ? -9.516 -20.656 -5.695 1 81.12 61 LEU B O 1
ATOM 1358 N N . ASP B 1 62 ? -7.402 -20.438 -5.699 1 79.06 62 ASP B N 1
ATOM 1359 C CA . ASP B 1 62 ? -7.207 -21.406 -6.766 1 79.06 62 ASP B CA 1
ATOM 1360 C C . ASP B 1 62 ? -6.367 -22.594 -6.281 1 79.06 62 ASP B C 1
ATOM 1362 O O . ASP B 1 62 ? -6.227 -23.594 -6.988 1 79.06 62 ASP B O 1
ATOM 1366 N N . LEU B 1 63 ? -5.793 -22.562 -5.176 1 80.12 63 LEU B N 1
ATOM 1367 C CA . LEU B 1 63 ? -4.973 -23.609 -4.574 1 80.12 63 LEU B CA 1
ATOM 1368 C C . LEU B 1 63 ? -3.766 -23.922 -5.453 1 80.12 63 LEU B C 1
ATOM 1370 O O . LEU B 1 63 ? -3.258 -25.047 -5.438 1 80.12 63 LEU B O 1
ATOM 1374 N N . THR B 1 64 ? -3.432 -23.125 -6.461 1 83.19 64 THR B N 1
ATOM 1375 C CA . THR B 1 64 ? -2.234 -23.234 -7.289 1 83.19 64 THR B CA 1
ATOM 1376 C C . THR B 1 64 ? -1.497 -21.891 -7.34 1 83.19 64 THR B C 1
ATOM 1378 O O . THR B 1 64 ? -2.115 -20.828 -7.223 1 83.19 64 THR B O 1
ATOM 1381 N N . VAL B 1 65 ? -0.24 -22.062 -7.504 1 84.56 65 VAL B N 1
ATOM 1382 C CA . VAL B 1 65 ? 0.57 -20.844 -7.617 1 84.56 65 VAL B CA 1
ATOM 1383 C C . VAL B 1 65 ? 0.296 -20.172 -8.953 1 84.56 65 VAL B C 1
ATOM 1385 O O . VAL B 1 65 ? 0.369 -20.797 -10.008 1 84.56 65 VAL B O 1
ATOM 1388 N N . ASP B 1 66 ? -0.114 -18.969 -8.883 1 86.75 66 ASP B N 1
ATOM 1389 C CA . ASP B 1 66 ? -0.313 -18.125 -10.07 1 86.75 66 ASP B CA 1
ATOM 1390 C C . ASP B 1 66 ? 0.927 -17.297 -10.359 1 86.75 66 ASP B C 1
ATOM 1392 O O . ASP B 1 66 ? 1.026 -16.141 -9.914 1 86.75 66 ASP B O 1
ATOM 1396 N N . TRP B 1 67 ? 1.806 -17.797 -11.133 1 86.44 67 TRP B N 1
ATOM 1397 C CA . TRP B 1 67 ? 3.096 -17.188 -11.438 1 86.44 67 TRP B CA 1
ATOM 1398 C C . TRP B 1 67 ? 2.914 -15.867 -12.18 1 86.44 67 TRP B C 1
ATOM 1400 O O . TRP B 1 67 ? 3.658 -14.914 -11.945 1 86.44 67 TRP B O 1
ATOM 1410 N N . ASP B 1 68 ? 1.927 -15.836 -13.07 1 86 68 ASP B N 1
ATOM 1411 C CA . ASP B 1 68 ? 1.619 -14.602 -13.797 1 86 68 ASP B CA 1
ATOM 1412 C C . ASP B 1 68 ? 1.214 -13.492 -12.828 1 86 68 ASP B C 1
ATOM 1414 O O . ASP B 1 68 ? 1.612 -12.336 -13 1 86 68 ASP B O 1
ATOM 1418 N N . TYR B 1 69 ? 0.471 -13.906 -11.859 1 86.88 69 TYR B N 1
ATOM 1419 C CA . TYR B 1 69 ? 0.053 -12.953 -10.836 1 86.88 69 TYR B CA 1
ATOM 1420 C C . TYR B 1 69 ? 1.257 -12.391 -10.094 1 86.88 69 TYR B C 1
ATOM 1422 O O . TYR B 1 69 ? 1.321 -11.188 -9.828 1 86.88 69 TYR B O 1
ATOM 1430 N N . MET B 1 70 ? 2.158 -13.242 -9.758 1 90.12 70 MET B N 1
ATOM 1431 C CA . MET B 1 70 ? 3.328 -12.82 -8.992 1 90.12 70 MET B CA 1
ATOM 1432 C C . MET B 1 70 ? 4.184 -11.852 -9.797 1 90.12 70 MET B C 1
ATOM 1434 O O . MET B 1 70 ? 4.691 -10.867 -9.258 1 90.12 70 MET B O 1
ATOM 1438 N N . GLU B 1 71 ? 4.297 -12.086 -11.023 1 92.12 71 GLU B N 1
ATOM 1439 C CA . GLU B 1 71 ? 5.051 -11.188 -11.891 1 92.12 71 GLU B CA 1
ATOM 1440 C C . GLU B 1 71 ? 4.355 -9.828 -12.023 1 92.12 71 GLU B C 1
ATOM 1442 O O . GLU B 1 71 ? 5.004 -8.789 -11.953 1 92.12 71 GLU B O 1
ATOM 1447 N N . GLU B 1 72 ? 3.086 -9.906 -12.203 1 90.56 72 GLU B N 1
ATOM 1448 C CA . GLU B 1 72 ? 2.314 -8.664 -12.266 1 90.56 72 GLU B CA 1
ATOM 1449 C C . GLU B 1 72 ? 2.434 -7.875 -10.961 1 90.56 72 GLU B C 1
ATOM 1451 O O . GLU B 1 72 ? 2.547 -6.648 -10.984 1 90.56 72 GLU B O 1
ATOM 1456 N N . LEU B 1 73 ? 2.354 -8.562 -9.852 1 92.88 73 LEU B N 1
ATOM 1457 C CA . LEU B 1 73 ? 2.508 -7.941 -8.539 1 92.88 73 LEU B CA 1
ATOM 1458 C C . LEU B 1 73 ? 3.855 -7.234 -8.43 1 92.88 73 LEU B C 1
ATOM 1460 O O . LEU B 1 73 ? 3.932 -6.105 -7.945 1 92.88 73 LEU B O 1
ATOM 1464 N N . LEU B 1 74 ? 4.922 -7.895 -8.938 1 95.12 74 LEU B N 1
ATOM 1465 C CA . LEU B 1 74 ? 6.25 -7.297 -8.961 1 95.12 74 LEU B CA 1
ATOM 1466 C C . LEU B 1 74 ? 6.246 -5.992 -9.75 1 95.12 74 LEU B C 1
ATOM 1468 O O . LEU B 1 74 ? 6.73 -4.965 -9.266 1 95.12 74 LEU B O 1
ATOM 1472 N N . LEU B 1 75 ? 5.688 -6.004 -10.898 1 93.06 75 LEU B N 1
ATOM 1473 C CA . LEU B 1 75 ? 5.668 -4.832 -11.766 1 93.06 75 LEU B CA 1
ATOM 1474 C C . LEU B 1 75 ? 4.895 -3.689 -11.117 1 93.06 75 LEU B C 1
ATOM 1476 O O . LEU B 1 75 ? 5.301 -2.529 -11.211 1 93.06 75 LEU B O 1
ATOM 1480 N N . CYS B 1 76 ? 3.82 -4.012 -10.508 1 90.94 76 CYS B N 1
ATOM 1481 C CA . CYS B 1 76 ? 3.039 -2.992 -9.812 1 90.94 76 CYS B CA 1
ATOM 1482 C C . CYS B 1 76 ? 3.854 -2.342 -8.703 1 90.94 76 CYS B C 1
ATOM 1484 O O . CYS B 1 76 ? 3.873 -1.116 -8.578 1 90.94 76 CYS B O 1
ATOM 1486 N N . TYR B 1 77 ? 4.559 -3.123 -7.898 1 93.62 77 TYR B N 1
ATOM 1487 C CA . TYR B 1 77 ? 5.367 -2.58 -6.812 1 93.62 77 TYR B CA 1
ATOM 1488 C C . TYR B 1 77 ? 6.457 -1.661 -7.352 1 93.62 77 TYR B C 1
ATOM 1490 O O . TYR B 1 77 ? 6.75 -0.621 -6.762 1 93.62 77 TYR B O 1
ATOM 1498 N N . LEU B 1 78 ? 7.07 -2.006 -8.438 1 94.81 78 LEU B N 1
ATOM 1499 C CA . LEU B 1 78 ? 8.125 -1.19 -9.039 1 94.81 78 LEU B CA 1
ATOM 1500 C C . LEU B 1 78 ? 7.562 0.135 -9.539 1 94.81 78 LEU B C 1
ATOM 1502 O O . LEU B 1 78 ? 8.195 1.181 -9.391 1 94.81 78 LEU B O 1
ATOM 1506 N N . GLU B 1 79 ? 6.438 0.062 -10.047 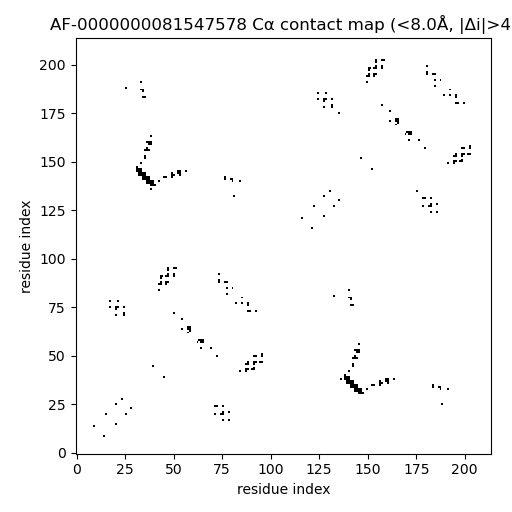1 89.88 79 GLU B N 1
ATOM 1507 C CA . GLU B 1 79 ? 5.816 1.271 -10.578 1 89.88 79 GLU B CA 1
ATOM 1508 C C . GLU B 1 79 ? 5.371 2.201 -9.453 1 89.88 79 GLU B C 1
ATOM 1510 O O . GLU B 1 79 ? 5.484 3.424 -9.57 1 89.88 79 GLU B O 1
ATOM 1515 N N . LEU B 1 80 ? 4.906 1.615 -8.43 1 90.75 80 LEU B N 1
ATOM 1516 C CA . LEU B 1 80 ? 4.312 2.373 -7.336 1 90.75 80 LEU B CA 1
ATOM 1517 C C . LEU B 1 80 ? 5.395 3.047 -6.496 1 90.75 80 LEU B C 1
ATOM 1519 O O . LEU B 1 80 ? 5.113 3.996 -5.762 1 90.75 80 LEU B O 1
ATOM 1523 N N . ASN B 1 81 ? 6.598 2.539 -6.605 1 91.75 81 ASN B N 1
ATOM 1524 C CA . ASN B 1 81 ? 7.613 2.99 -5.664 1 91.75 81 ASN B CA 1
ATOM 1525 C C . ASN B 1 81 ? 8.805 3.629 -6.383 1 91.75 81 ASN B C 1
ATOM 1527 O O . ASN B 1 81 ? 9.055 3.338 -7.555 1 91.75 81 ASN B O 1
ATOM 1531 N N . GLU B 1 82 ? 9.508 4.461 -5.668 1 90.75 82 GLU B N 1
ATOM 1532 C CA . GLU B 1 82 ? 10.68 5.145 -6.191 1 90.75 82 GLU B CA 1
ATOM 1533 C C . GLU B 1 82 ? 11.781 4.152 -6.559 1 90.75 82 GLU B C 1
ATOM 1535 O O . GLU B 1 82 ? 11.852 3.059 -5.996 1 90.75 82 GLU B O 1
ATOM 1540 N N . LYS B 1 83 ? 12.617 4.625 -7.398 1 92.38 83 LYS B N 1
ATOM 1541 C CA . LYS B 1 83 ? 13.695 3.783 -7.906 1 92.38 83 LYS B CA 1
ATOM 1542 C C . LYS B 1 83 ? 14.594 3.303 -6.77 1 92.38 83 LYS B C 1
ATOM 1544 O O . LYS B 1 83 ? 15.094 2.176 -6.797 1 92.38 83 LYS B O 1
ATOM 1549 N N . LYS B 1 84 ? 14.789 4.137 -5.742 1 92.31 84 LYS B N 1
ATOM 1550 C CA . LYS B 1 84 ? 15.656 3.775 -4.629 1 92.31 84 LYS B CA 1
ATOM 1551 C C . LYS B 1 84 ? 15.117 2.566 -3.873 1 92.31 84 LYS B C 1
ATOM 1553 O O . LYS B 1 84 ? 15.852 1.903 -3.141 1 92.31 84 LYS B O 1
ATOM 1558 N N . MET B 1 85 ? 13.883 2.346 -4.047 1 93.81 85 MET B N 1
ATOM 1559 C CA . MET B 1 85 ? 13.258 1.227 -3.344 1 93.81 85 MET B CA 1
ATOM 1560 C C . MET B 1 85 ? 13.297 -0.038 -4.195 1 93.81 85 MET B C 1
ATOM 1562 O O . MET B 1 85 ? 13.023 -1.133 -3.701 1 93.81 85 MET B O 1
ATOM 1566 N N . HIS B 1 86 ? 13.641 -0.005 -5.48 1 96.88 86 HIS B N 1
ATOM 1567 C CA . HIS B 1 86 ? 13.516 -1.108 -6.426 1 96.88 86 HIS B CA 1
ATOM 1568 C C . HIS B 1 86 ? 14.391 -2.287 -6.016 1 96.88 86 HIS B C 1
ATOM 1570 O O . HIS B 1 86 ? 14.008 -3.443 -6.199 1 96.88 86 HIS B O 1
ATOM 1576 N N . LYS B 1 87 ? 15.477 -2.033 -5.441 1 97.94 87 LYS B N 1
ATOM 1577 C CA . LYS B 1 87 ? 16.359 -3.119 -5.035 1 97.94 87 LYS B CA 1
ATOM 1578 C C . LYS B 1 87 ? 15.719 -3.984 -3.957 1 97.94 87 LYS B C 1
ATOM 1580 O O . LYS B 1 87 ? 15.867 -5.207 -3.967 1 97.94 87 LYS B O 1
ATOM 1585 N N . TYR B 1 88 ? 15.031 -3.398 -3.094 1 97.75 88 TYR B N 1
ATOM 1586 C CA . TYR B 1 88 ? 14.352 -4.125 -2.023 1 97.75 88 TYR B CA 1
ATOM 1587 C C . TYR B 1 88 ? 13.156 -4.902 -2.564 1 97.75 88 TYR B C 1
ATOM 1589 O O . TYR B 1 88 ? 12.875 -6.008 -2.102 1 97.75 88 TYR B O 1
ATOM 1597 N N . ILE B 1 89 ? 12.453 -4.312 -3.506 1 97.62 89 ILE B N 1
ATOM 1598 C CA . ILE B 1 89 ? 11.297 -4.961 -4.121 1 97.62 89 ILE B CA 1
ATOM 1599 C C . ILE B 1 89 ? 11.75 -6.211 -4.871 1 97.62 89 ILE B C 1
ATOM 1601 O O . ILE B 1 89 ? 11.164 -7.285 -4.711 1 97.62 89 ILE B O 1
ATOM 1605 N N . ARG B 1 90 ? 12.727 -6.066 -5.617 1 98.31 90 ARG B N 1
ATOM 1606 C CA . ARG B 1 90 ? 13.227 -7.188 -6.406 1 98.31 90 ARG B CA 1
ATOM 1607 C C . ARG B 1 90 ? 13.734 -8.305 -5.508 1 98.31 90 ARG B C 1
ATOM 1609 O O . ARG B 1 90 ? 13.461 -9.484 -5.758 1 98.31 90 ARG B O 1
ATOM 1616 N N . ARG B 1 91 ? 14.516 -7.984 -4.516 1 98.5 91 ARG B N 1
ATOM 1617 C CA . ARG B 1 91 ? 15.047 -8.984 -3.598 1 98.5 91 ARG B CA 1
ATOM 1618 C C . ARG B 1 91 ? 13.922 -9.727 -2.885 1 98.5 91 ARG B C 1
ATOM 1620 O O . ARG B 1 91 ? 13.945 -10.953 -2.783 1 98.5 91 ARG B O 1
ATOM 1627 N N . ALA B 1 92 ? 12.961 -9 -2.389 1 98.31 92 ALA B N 1
ATOM 1628 C CA . ALA B 1 92 ? 11.812 -9.625 -1.735 1 98.31 92 ALA B CA 1
ATOM 1629 C C . ALA B 1 92 ? 11.094 -10.586 -2.68 1 98.31 92 ALA B C 1
ATOM 1631 O O . ALA B 1 92 ? 10.75 -11.703 -2.289 1 98.31 92 ALA B O 1
ATOM 1632 N N . PHE B 1 93 ? 10.938 -10.156 -3.9 1 97.62 93 PHE B N 1
ATOM 1633 C CA . PHE B 1 93 ? 10.258 -10.969 -4.898 1 97.62 93 PHE B CA 1
ATOM 1634 C C . PHE B 1 93 ? 11.008 -12.273 -5.129 1 97.62 93 PHE B C 1
ATOM 1636 O O . PHE B 1 93 ? 10.414 -13.359 -5.094 1 97.62 93 PHE B O 1
ATOM 1643 N N . VAL B 1 94 ? 12.234 -12.172 -5.332 1 97.25 94 VAL B N 1
ATOM 1644 C CA . VAL B 1 94 ? 13.055 -13.344 -5.602 1 97.25 94 VAL B CA 1
ATOM 1645 C C . VAL B 1 94 ? 13 -14.297 -4.406 1 97.25 94 VAL B C 1
ATOM 1647 O O . VAL B 1 94 ? 12.859 -15.508 -4.574 1 97.25 94 VAL B O 1
ATOM 1650 N N . ASP B 1 95 ? 13.109 -13.82 -3.229 1 97.12 95 ASP B N 1
ATOM 1651 C CA . ASP B 1 95 ? 13.078 -14.648 -2.031 1 97.12 95 ASP B CA 1
ATOM 1652 C C . ASP B 1 95 ? 11.727 -15.336 -1.873 1 97.12 95 ASP B C 1
ATOM 1654 O O . ASP B 1 95 ? 11.656 -16.5 -1.493 1 97.12 95 ASP B O 1
ATOM 1658 N N . VAL B 1 96 ? 10.602 -14.656 -2.15 1 96.31 96 VAL B N 1
ATOM 1659 C CA . VAL B 1 96 ? 9.273 -15.25 -2.076 1 96.31 96 VAL B CA 1
ATOM 1660 C C . VAL B 1 96 ? 9.141 -16.359 -3.113 1 96.31 96 VAL B C 1
ATOM 1662 O O . VAL B 1 96 ? 8.648 -17.453 -2.807 1 96.31 96 VAL B O 1
ATOM 1665 N N . MET B 1 97 ? 9.648 -16.047 -4.273 1 93.25 97 MET B N 1
ATOM 1666 C CA . MET B 1 97 ? 9.602 -17.047 -5.344 1 93.25 97 MET B CA 1
ATOM 1667 C C . MET B 1 97 ? 10.406 -18.281 -4.965 1 93.25 97 MET B C 1
ATOM 1669 O O . MET B 1 97 ? 10.008 -19.406 -5.273 1 93.25 97 MET B O 1
ATOM 1673 N N . GLY B 1 98 ? 11.477 -18.047 -4.352 1 92.81 98 GLY B N 1
ATOM 1674 C CA . GLY B 1 98 ? 12.289 -19.156 -3.885 1 92.81 98 GLY B CA 1
ATOM 1675 C C . GLY B 1 98 ? 11.578 -20.047 -2.883 1 92.81 98 GLY B C 1
ATOM 1676 O O . GLY B 1 98 ? 11.641 -21.281 -2.979 1 92.81 98 GLY B O 1
ATOM 1677 N N . VAL B 1 99 ? 10.945 -19.453 -1.927 1 90.31 99 VAL B N 1
ATOM 1678 C CA . VAL B 1 99 ? 10.203 -20.188 -0.907 1 90.31 99 VAL B CA 1
ATOM 1679 C C . VAL B 1 99 ? 9.094 -21 -1.562 1 90.31 99 VAL B C 1
ATOM 1681 O O . VAL B 1 99 ? 8.898 -22.172 -1.232 1 90.31 99 VAL B O 1
ATOM 1684 N N . LEU B 1 100 ? 8.43 -20.438 -2.516 1 86.25 100 LEU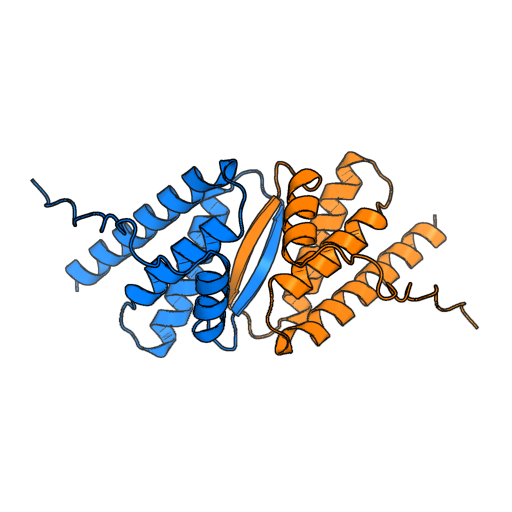 B N 1
ATOM 1685 C CA . LEU B 1 100 ? 7.336 -21.109 -3.217 1 86.25 100 LEU B CA 1
ATOM 1686 C C . LEU B 1 100 ? 7.855 -22.266 -4.055 1 86.25 100 LEU B C 1
ATOM 1688 O O . LEU B 1 100 ? 7.27 -23.359 -4.047 1 86.25 100 LEU B O 1
ATOM 1692 N N . SER B 1 101 ? 8.938 -21.969 -4.695 1 86.62 101 SER B N 1
ATOM 1693 C CA . SER B 1 101 ? 9.508 -23.016 -5.539 1 86.62 101 SER B CA 1
ATOM 1694 C C . SER B 1 101 ? 9.977 -24.203 -4.707 1 86.62 101 SER B C 1
ATOM 1696 O O . SER B 1 101 ? 9.828 -25.359 -5.117 1 86.62 101 SER B O 1
ATOM 1698 N N . ALA B 1 102 ? 10.461 -23.922 -3.6 1 85.75 102 ALA B N 1
ATOM 1699 C CA . ALA B 1 102 ? 10.938 -24.984 -2.713 1 85.75 102 ALA B CA 1
ATOM 1700 C C . ALA B 1 102 ? 9.773 -25.797 -2.164 1 85.75 102 ALA B C 1
ATOM 1702 O O . ALA B 1 102 ? 9.867 -27.031 -2.051 1 85.75 102 ALA B O 1
ATOM 1703 N N . GLU B 1 103 ? 8.703 -25.172 -1.816 1 80.38 103 GLU B N 1
ATOM 1704 C CA . GLU B 1 103 ? 7.527 -25.828 -1.251 1 80.38 103 GLU B CA 1
ATOM 1705 C C . GLU B 1 103 ? 6.824 -26.688 -2.293 1 80.38 103 GLU B C 1
ATOM 1707 O O . GLU B 1 103 ? 6.289 -27.75 -1.967 1 80.38 103 GLU B O 1
ATOM 1712 N N . PHE B 1 104 ? 6.742 -26.266 -3.469 1 72.69 104 PHE B N 1
ATOM 1713 C CA . PHE B 1 104 ? 6.035 -27.016 -4.504 1 72.69 104 PHE B CA 1
ATOM 1714 C C . PHE B 1 104 ? 6.926 -28.109 -5.098 1 72.69 104 PHE B C 1
ATOM 1716 O O . PHE B 1 104 ? 6.434 -29.047 -5.715 1 72.69 104 PHE B O 1
ATOM 1723 N N . GLN B 1 105 ? 8.227 -28 -4.957 1 70.06 105 GLN B N 1
ATOM 1724 C CA . GLN B 1 105 ? 9.086 -29.125 -5.328 1 70.06 105 GLN B CA 1
ATOM 1725 C C . GLN B 1 105 ? 9 -30.25 -4.301 1 70.06 105 GLN B C 1
ATOM 1727 O O . GLN B 1 105 ? 9.172 -31.422 -4.641 1 70.06 105 GLN B O 1
ATOM 1732 N N . GLU B 1 106 ? 8.742 -29.797 -3.104 1 61.72 106 GLU B N 1
ATOM 1733 C CA . GLU B 1 106 ? 8.664 -30.797 -2.055 1 61.72 106 GLU B CA 1
ATOM 1734 C C . GLU B 1 106 ? 7.289 -31.469 -2.045 1 61.72 106 GLU B C 1
ATOM 1736 O O . GLU B 1 106 ? 7.145 -32.594 -1.538 1 61.72 106 GLU B O 1
ATOM 1741 N N . CYS B 1 107 ? 6.344 -31 -2.633 1 46.19 107 CYS B N 1
ATOM 1742 C CA . CYS B 1 107 ? 5.105 -31.766 -2.623 1 46.19 107 CYS B CA 1
ATOM 1743 C C . CYS B 1 107 ? 5.117 -32.844 -3.705 1 46.19 107 CYS B C 1
ATOM 1745 O O . CYS B 1 107 ? 5.691 -32.625 -4.777 1 46.19 107 CYS B O 1
#

Secondary structure (DSSP, 8-state):
-----------SS----HHHHHHHHHHHS-TTEEEEEEE-S-HHHHHHHHHHHHHHHHHHHHSS--HHHHHHHHHHHHHHS-GGGHHHHHHHHHHHHHHHHHHHHH-/-----------SS----HHHHHHHHHHHS-TTEEEEEEE-S-HHHHHHHHHHHHHHHHHHHHSS--HHHHHHHHHHHHHHS-GGGHHHHHHHHHHHHHHHHHHHHH-

Organism: NCBI:txid168488